Protein AF-A0A8H4PJ35-F1 (afdb_monomer_lite)

Structure (mmCIF, N/CA/C/O backbone):
data_AF-A0A8H4PJ35-F1
#
_entry.id   AF-A0A8H4PJ35-F1
#
loop_
_atom_site.group_PDB
_atom_site.id
_atom_site.type_symbol
_atom_site.label_atom_id
_atom_site.label_alt_id
_atom_site.label_comp_id
_atom_site.label_asym_id
_atom_site.label_entity_id
_atom_site.label_seq_id
_atom_site.pdbx_PDB_ins_code
_atom_site.Cartn_x
_atom_site.Cartn_y
_atom_site.Cartn_z
_atom_site.occupancy
_atom_site.B_iso_or_equiv
_atom_site.auth_seq_id
_atom_site.auth_comp_id
_atom_site.auth_asym_id
_atom_site.auth_atom_id
_atom_site.pdbx_PDB_model_num
ATOM 1 N N . MET A 1 1 ? 15.571 17.347 -1.460 1.00 33.62 1 MET A N 1
ATOM 2 C CA . MET A 1 1 ? 15.635 16.599 -0.188 1.00 33.62 1 MET A CA 1
ATOM 3 C C . MET A 1 1 ? 14.879 15.323 -0.481 1.00 33.62 1 MET A C 1
ATOM 5 O O . MET A 1 1 ? 13.798 15.443 -1.038 1.00 33.62 1 MET A O 1
ATOM 9 N N . SER A 1 2 ? 15.523 14.163 -0.363 1.00 46.06 2 SER A N 1
ATOM 10 C CA . SER A 1 2 ? 14.903 12.896 -0.755 1.00 46.06 2 SER A CA 1
ATOM 11 C C . SER A 1 2 ? 13.898 12.503 0.317 1.00 46.06 2 SER A C 1
ATOM 13 O O . SER A 1 2 ? 14.233 12.517 1.498 1.00 46.06 2 SER A O 1
ATOM 15 N N . SER A 1 3 ? 12.664 12.264 -0.107 1.00 61.34 3 SER A N 1
ATOM 16 C CA . SER A 1 3 ? 11.560 11.885 0.762 1.00 61.34 3 SER A CA 1
ATOM 17 C C . SER A 1 3 ? 11.656 10.410 1.134 1.00 61.34 3 SER A C 1
ATOM 19 O O . SER A 1 3 ? 11.951 9.608 0.251 1.00 61.34 3 SER A O 1
ATOM 21 N N . ASN A 1 4 ? 11.436 10.043 2.396 1.00 79.88 4 ASN A N 1
ATOM 22 C CA . ASN A 1 4 ? 11.609 8.654 2.851 1.00 79.88 4 ASN A CA 1
ATOM 23 C C . ASN A 1 4 ? 10.381 7.805 2.558 1.00 79.88 4 ASN A C 1
ATOM 25 O O . ASN A 1 4 ? 9.302 8.114 3.051 1.00 79.88 4 ASN A O 1
ATOM 29 N N . ASP A 1 5 ? 10.565 6.704 1.842 1.00 90.44 5 ASP A N 1
ATOM 30 C CA . ASP A 1 5 ? 9.453 5.925 1.308 1.00 90.44 5 ASP A CA 1
ATOM 31 C C . ASP A 1 5 ? 8.738 5.138 2.414 1.00 90.44 5 ASP A C 1
ATOM 33 O O . ASP A 1 5 ? 9.367 4.565 3.306 1.00 90.44 5 ASP A O 1
ATOM 37 N N . ALA A 1 6 ? 7.411 5.075 2.339 1.00 93.81 6 ALA A N 1
ATOM 38 C CA . ALA A 1 6 ? 6.598 4.166 3.141 1.00 93.81 6 ALA A CA 1
ATOM 39 C C . ALA A 1 6 ? 6.115 3.007 2.265 1.00 93.81 6 ALA A C 1
ATOM 41 O O . ALA A 1 6 ? 5.852 3.188 1.078 1.00 93.81 6 ALA A O 1
ATOM 42 N N . TYR A 1 7 ? 5.989 1.813 2.840 1.00 96.25 7 TYR A N 1
ATOM 43 C CA . TYR A 1 7 ? 5.714 0.590 2.088 1.00 96.25 7 TYR A CA 1
ATOM 44 C C . TYR A 1 7 ? 4.337 0.018 2.414 1.00 96.25 7 TYR A C 1
ATOM 46 O O . TYR A 1 7 ? 3.903 0.012 3.566 1.00 96.25 7 TYR A O 1
ATOM 54 N N . CYS A 1 8 ? 3.653 -0.511 1.403 1.00 97.31 8 CYS A N 1
ATOM 55 C CA . CYS A 1 8 ? 2.359 -1.165 1.557 1.00 97.31 8 CYS A CA 1
ATOM 56 C C . CYS A 1 8 ? 2.476 -2.399 2.458 1.00 97.31 8 CYS A C 1
ATOM 58 O O . CYS A 1 8 ? 3.315 -3.271 2.233 1.00 97.31 8 CYS A O 1
ATOM 60 N N . ALA A 1 9 ? 1.574 -2.519 3.428 1.00 97.00 9 ALA A N 1
ATOM 61 C CA . ALA A 1 9 ? 1.606 -3.586 4.428 1.00 97.00 9 ALA A CA 1
ATOM 62 C C . ALA A 1 9 ? 1.291 -4.994 3.882 1.00 97.00 9 ALA A C 1
ATOM 64 O O . ALA A 1 9 ? 1.475 -5.980 4.591 1.00 97.00 9 ALA A O 1
ATOM 65 N N . ILE A 1 10 ? 0.780 -5.104 2.649 1.00 95.81 10 ILE A N 1
ATOM 66 C CA . ILE A 1 10 ? 0.481 -6.395 2.005 1.00 95.81 10 ILE A CA 1
ATOM 67 C C . ILE A 1 10 ? 1.603 -6.822 1.056 1.00 95.81 10 ILE A C 1
ATOM 69 O O . ILE A 1 10 ? 2.038 -7.968 1.119 1.00 95.81 10 ILE A O 1
ATOM 73 N N . CYS A 1 11 ? 2.047 -5.943 0.152 1.00 96.25 11 CYS A N 1
ATOM 74 C CA . CYS A 1 11 ? 3.003 -6.319 -0.899 1.00 96.25 11 CYS A CA 1
ATOM 75 C C . CYS A 1 11 ? 4.438 -5.840 -0.654 1.00 96.25 11 CYS A C 1
ATOM 77 O O . CYS A 1 11 ? 5.338 -6.276 -1.363 1.00 96.25 11 CYS A O 1
ATOM 79 N N . GLY A 1 12 ? 4.662 -4.925 0.291 1.00 96.38 12 GLY A N 1
ATOM 80 C CA . GLY A 1 12 ? 5.981 -4.360 0.567 1.00 96.38 12 GLY A CA 1
ATOM 81 C C . GLY A 1 12 ? 6.518 -3.399 -0.500 1.00 96.38 12 GLY A C 1
ATOM 82 O O . GLY A 1 12 ? 7.604 -2.854 -0.308 1.00 96.38 12 GLY A O 1
ATOM 83 N N . ALA A 1 13 ? 5.792 -3.164 -1.596 1.00 96.50 13 ALA A N 1
ATOM 84 C CA . ALA A 1 13 ? 6.128 -2.132 -2.577 1.00 96.50 13 ALA A CA 1
ATOM 85 C C . ALA A 1 13 ? 5.857 -0.722 -2.008 1.00 96.50 13 ALA A C 1
ATOM 87 O O . ALA A 1 13 ? 5.084 -0.604 -1.047 1.00 96.50 13 ALA A O 1
ATOM 88 N N . PRO A 1 14 ? 6.463 0.340 -2.570 1.00 96.00 14 PRO A N 1
ATOM 89 C CA . PRO A 1 14 ? 6.221 1.716 -2.136 1.00 96.00 14 PRO A CA 1
ATOM 90 C C . PRO A 1 14 ? 4.734 2.051 -2.181 1.00 96.00 14 PRO A C 1
ATOM 92 O O . PRO A 1 14 ? 4.077 1.760 -3.171 1.00 96.00 14 PRO A O 1
ATOM 95 N N . ALA A 1 15 ? 4.217 2.637 -1.106 1.00 96.50 15 ALA A N 1
ATOM 96 C CA . ALA A 1 15 ? 2.841 3.104 -0.977 1.00 96.50 15 ALA A CA 1
ATOM 97 C C . ALA A 1 15 ? 2.729 4.578 -1.386 1.00 96.50 15 ALA A C 1
ATOM 99 O O . ALA A 1 15 ? 2.235 5.409 -0.622 1.00 96.50 15 ALA A O 1
ATOM 100 N N . HIS A 1 16 ? 3.288 4.897 -2.545 1.00 94.81 16 HIS A N 1
ATOM 101 C CA . HIS A 1 16 ? 3.207 6.179 -3.232 1.00 94.81 16 HIS A CA 1
ATOM 102 C C . HIS A 1 16 ? 3.816 6.028 -4.625 1.00 94.81 16 HIS A C 1
ATOM 104 O O . HIS A 1 16 ? 4.560 5.077 -4.888 1.00 94.81 16 HIS A O 1
ATOM 110 N N . ASP A 1 17 ? 3.546 6.992 -5.500 1.00 91.75 17 ASP A N 1
ATOM 111 C CA . ASP A 1 17 ? 4.215 7.049 -6.795 1.00 91.75 17 ASP A CA 1
ATOM 112 C C . ASP A 1 17 ? 5.744 7.160 -6.658 1.00 91.75 17 ASP A C 1
ATOM 114 O O . ASP A 1 17 ? 6.271 7.876 -5.797 1.00 91.75 17 ASP A O 1
ATOM 118 N N . ILE A 1 18 ? 6.464 6.460 -7.531 1.00 90.44 18 ILE A N 1
ATOM 119 C CA . ILE A 1 18 ? 7.924 6.485 -7.585 1.00 90.44 18 ILE A CA 1
ATOM 120 C C . ILE A 1 18 ? 8.392 6.781 -9.002 1.00 90.44 18 ILE A C 1
ATOM 122 O O . ILE A 1 18 ? 7.788 6.375 -9.986 1.00 90.44 18 ILE A O 1
ATOM 126 N N . ASP A 1 19 ? 9.557 7.408 -9.101 1.00 88.94 19 ASP A N 1
ATOM 127 C CA . ASP A 1 19 ? 10.252 7.544 -10.374 1.00 88.94 19 ASP A CA 1
ATOM 128 C C . ASP A 1 19 ? 10.705 6.166 -10.895 1.00 88.94 19 ASP A C 1
ATOM 130 O O . ASP A 1 19 ? 11.594 5.519 -10.317 1.00 88.94 19 ASP A O 1
ATOM 134 N N . ILE A 1 20 ? 10.088 5.739 -11.999 1.00 88.31 20 ILE A N 1
ATOM 135 C CA . ILE A 1 20 ? 10.374 4.481 -12.689 1.00 88.31 20 ILE A CA 1
ATOM 136 C C . ILE A 1 20 ? 11.336 4.635 -13.876 1.00 88.31 20 ILE A C 1
ATOM 138 O O . ILE A 1 20 ? 11.647 3.627 -14.506 1.00 88.31 20 ILE A O 1
ATOM 142 N N . ASP A 1 21 ? 11.876 5.826 -14.164 1.00 86.62 21 ASP A N 1
ATOM 143 C CA . ASP A 1 21 ? 12.715 6.077 -15.353 1.00 86.62 21 ASP A CA 1
ATOM 144 C C . ASP A 1 21 ? 13.995 5.225 -15.381 1.00 86.62 21 ASP A C 1
ATOM 146 O O . ASP A 1 21 ? 14.608 5.006 -16.428 1.00 86.62 21 ASP A O 1
ATOM 150 N N . SER A 1 22 ? 14.430 4.740 -14.217 1.00 85.81 22 SER A N 1
ATOM 151 C CA . SER A 1 22 ? 15.581 3.839 -14.105 1.00 85.81 22 SER A CA 1
ATOM 152 C C . SER A 1 22 ? 15.275 2.376 -14.443 1.00 85.81 22 SER A C 1
ATOM 154 O O . SER A 1 22 ? 16.210 1.583 -14.560 1.00 85.81 22 SER A O 1
ATOM 156 N N . TYR A 1 23 ? 13.999 1.997 -14.525 1.00 91.00 23 TYR A N 1
ATOM 157 C CA . TYR A 1 23 ? 13.575 0.654 -14.905 1.00 91.00 23 TYR A CA 1
ATOM 158 C C . TYR A 1 23 ? 13.490 0.501 -16.427 1.00 91.00 23 TYR A C 1
ATOM 160 O O . TYR A 1 23 ? 13.486 1.470 -17.184 1.00 91.00 23 TYR A O 1
ATOM 168 N N . ASP A 1 24 ? 13.423 -0.747 -16.891 1.00 87.88 24 ASP A N 1
ATOM 169 C CA . ASP A 1 24 ? 13.150 -1.029 -18.297 1.00 87.88 24 ASP A CA 1
ATOM 170 C C . ASP A 1 24 ? 11.705 -0.635 -18.644 1.00 87.88 24 ASP A C 1
ATOM 172 O O . ASP A 1 24 ? 10.743 -1.315 -18.273 1.00 87.88 24 ASP A O 1
ATOM 176 N N . THR A 1 25 ? 11.564 0.455 -19.399 1.00 86.56 25 THR A N 1
ATOM 177 C CA . THR A 1 25 ? 10.271 1.028 -19.799 1.00 86.56 25 THR A CA 1
ATOM 178 C C . THR A 1 25 ? 9.454 0.125 -20.725 1.00 86.56 25 THR A C 1
ATOM 180 O O . THR A 1 25 ? 8.263 0.354 -20.929 1.00 86.56 25 THR A O 1
ATOM 183 N N . SER A 1 26 ? 10.057 -0.935 -21.278 1.00 84.12 26 SER A N 1
ATOM 184 C CA . SER A 1 26 ? 9.316 -1.970 -22.007 1.00 84.12 26 SER A CA 1
ATOM 185 C C . SER A 1 26 ? 8.573 -2.946 -21.085 1.00 84.12 26 SER A C 1
ATOM 187 O O . SER A 1 26 ? 7.695 -3.676 -21.551 1.00 84.12 26 SER A O 1
ATOM 189 N N . ARG A 1 27 ? 8.917 -2.970 -19.790 1.00 83.62 27 ARG A N 1
ATOM 190 C CA . ARG A 1 27 ? 8.366 -3.881 -18.773 1.00 83.62 27 ARG A CA 1
ATOM 191 C C . ARG A 1 27 ? 7.447 -3.168 -17.788 1.00 83.62 27 ARG A C 1
ATOM 193 O O . ARG A 1 27 ? 6.466 -3.765 -17.355 1.00 83.62 27 ARG A O 1
ATOM 200 N N . VAL A 1 28 ? 7.759 -1.920 -17.447 1.00 89.06 28 VAL A N 1
ATOM 201 C CA . VAL A 1 28 ? 6.945 -1.068 -16.574 1.00 89.06 28 VAL A CA 1
ATOM 202 C C . VAL A 1 28 ? 6.787 0.311 -17.205 1.00 89.06 28 VAL A C 1
ATOM 204 O O . VAL A 1 28 ? 7.753 0.927 -17.639 1.00 89.06 28 VAL A O 1
ATOM 207 N N . SER A 1 29 ? 5.551 0.783 -17.275 1.00 89.06 29 SER A N 1
ATOM 208 C CA . SER A 1 29 ? 5.179 2.138 -17.685 1.00 89.06 29 SER A CA 1
ATOM 209 C C . SER A 1 29 ? 4.516 2.890 -16.533 1.00 89.06 29 SER A C 1
ATOM 211 O O . SER A 1 29 ? 4.018 2.255 -15.598 1.00 89.06 29 SER A O 1
ATOM 213 N N . ASP A 1 30 ? 4.426 4.218 -16.642 1.00 89.38 30 ASP A N 1
ATOM 214 C CA . ASP A 1 30 ? 3.748 5.063 -15.648 1.00 89.38 30 ASP A CA 1
ATOM 215 C C . ASP A 1 30 ? 2.312 4.587 -15.408 1.00 89.38 30 ASP A C 1
ATOM 217 O O . ASP A 1 30 ? 1.867 4.451 -14.276 1.00 89.38 30 ASP A O 1
ATOM 221 N N . GLU A 1 31 ? 1.596 4.227 -16.476 1.00 87.88 31 GLU A N 1
ATOM 222 C CA . GLU A 1 31 ? 0.234 3.692 -16.381 1.00 87.88 31 GLU A CA 1
ATOM 223 C C . GLU A 1 31 ? 0.183 2.371 -15.601 1.00 87.88 31 GLU A C 1
ATOM 225 O O . GLU A 1 31 ? -0.713 2.158 -14.782 1.00 87.88 31 GLU A O 1
ATOM 230 N N . SER A 1 32 ? 1.160 1.486 -15.824 1.00 88.00 32 SER A N 1
ATOM 231 C CA . SER A 1 32 ? 1.239 0.214 -15.105 1.00 88.00 32 SER A CA 1
ATOM 232 C C . SER A 1 32 ? 1.676 0.376 -13.648 1.00 88.00 32 SER A C 1
ATOM 234 O O . SER A 1 32 ? 1.356 -0.497 -12.849 1.00 88.00 32 SER A O 1
ATOM 236 N N . ALA A 1 33 ? 2.372 1.463 -13.297 1.00 92.44 33 ALA A N 1
ATOM 237 C CA . ALA A 1 33 ? 2.857 1.761 -11.948 1.00 92.44 33 ALA A CA 1
ATOM 238 C C . ALA A 1 33 ? 1.928 2.705 -11.160 1.00 92.44 33 ALA A C 1
ATOM 240 O O . ALA A 1 33 ? 1.983 2.723 -9.936 1.00 92.44 33 ALA A O 1
ATOM 241 N N . ALA A 1 34 ? 0.993 3.397 -11.822 1.00 92.19 34 ALA A N 1
ATOM 242 C CA . ALA A 1 34 ? 0.070 4.367 -11.216 1.00 92.19 34 ALA A CA 1
ATOM 243 C C . ALA A 1 34 ? -0.798 3.808 -10.072 1.00 92.19 34 ALA A C 1
ATOM 245 O O . ALA A 1 34 ? -1.413 4.556 -9.316 1.00 92.19 34 ALA A O 1
ATOM 246 N N . TRP A 1 35 ? -0.892 2.483 -9.949 1.00 95.00 35 TRP A N 1
ATOM 247 C CA . TRP A 1 35 ? -1.560 1.827 -8.827 1.00 95.00 35 TRP A CA 1
ATOM 248 C C . TRP A 1 35 ? -0.836 2.020 -7.486 1.00 95.00 35 TRP A C 1
ATOM 250 O O . TRP A 1 35 ? -1.493 1.933 -6.452 1.00 95.00 35 TRP A O 1
ATOM 260 N N . LEU A 1 36 ? 0.472 2.304 -7.493 1.00 95.62 36 LEU A N 1
ATOM 261 C CA . LEU A 1 36 ? 1.262 2.538 -6.279 1.00 95.62 36 LEU A CA 1
ATOM 262 C C . LEU A 1 36 ? 0.785 3.775 -5.502 1.00 95.62 36 LEU A C 1
ATOM 264 O O . LEU A 1 36 ? 0.895 3.828 -4.283 1.00 95.62 36 LEU A O 1
ATOM 268 N N . ASP A 1 37 ? 0.192 4.750 -6.193 1.00 94.81 37 ASP A N 1
ATOM 269 C CA . ASP A 1 37 ? -0.373 5.951 -5.567 1.00 94.81 37 ASP A CA 1
ATOM 270 C C . ASP A 1 37 ? -1.832 5.757 -5.110 1.00 94.81 37 ASP A C 1
ATOM 272 O O . ASP A 1 37 ? -2.399 6.587 -4.401 1.00 94.81 37 ASP A O 1
ATOM 276 N N . ARG A 1 38 ? -2.469 4.632 -5.470 1.00 95.75 38 ARG A N 1
ATOM 277 C CA . ARG A 1 38 ? -3.832 4.291 -5.026 1.00 95.75 38 ARG A CA 1
ATOM 278 C C . ARG A 1 38 ? -3.803 3.674 -3.637 1.00 95.75 38 ARG A C 1
ATOM 280 O O . ARG A 1 38 ? -3.963 2.462 -3.471 1.00 95.75 38 ARG A O 1
ATOM 287 N N . VAL A 1 39 ? -3.570 4.524 -2.645 1.00 96.88 39 VAL A N 1
ATOM 288 C CA . VAL A 1 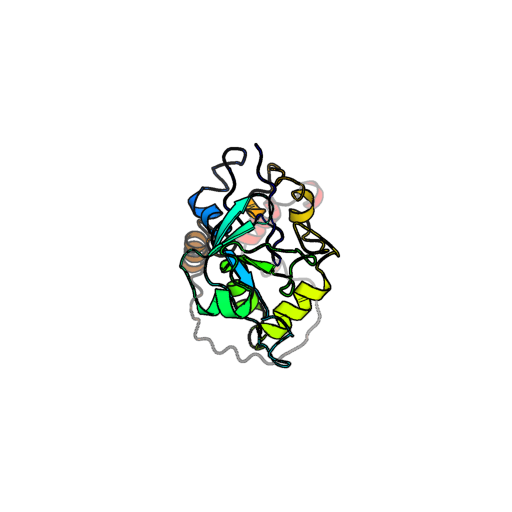39 ? -3.389 4.120 -1.252 1.00 96.88 39 VAL A CA 1
ATOM 289 C C . VAL A 1 39 ? -4.592 4.510 -0.403 1.00 96.88 39 VAL A C 1
ATOM 291 O O . VAL A 1 39 ? -5.111 5.626 -0.470 1.00 96.88 39 VAL A O 1
ATOM 294 N N . ASN A 1 40 ? -4.989 3.579 0.457 1.00 95.81 40 ASN A N 1
ATOM 295 C CA . ASN A 1 40 ? -5.893 3.797 1.572 1.00 95.81 40 ASN A CA 1
ATOM 296 C C . ASN A 1 40 ? -5.176 3.461 2.882 1.00 95.81 40 ASN A C 1
ATOM 298 O O . ASN A 1 40 ? -4.362 2.536 2.951 1.00 95.81 40 ASN A O 1
ATOM 302 N N . ILE A 1 41 ? -5.513 4.187 3.946 1.00 95.56 41 ILE A N 1
ATOM 303 C CA . ILE A 1 41 ? -4.973 3.916 5.276 1.00 95.56 41 ILE A CA 1
ATOM 304 C C . ILE A 1 41 ? -6.008 3.133 6.076 1.00 95.56 41 ILE A C 1
ATOM 306 O O . ILE A 1 41 ? -7.151 3.563 6.237 1.00 95.56 41 ILE A O 1
ATOM 310 N N . LEU A 1 42 ? -5.612 1.961 6.562 1.00 95.19 42 LEU A N 1
ATOM 311 C CA . LEU A 1 42 ? -6.393 1.164 7.492 1.00 95.19 42 LEU A CA 1
ATOM 312 C C . LEU A 1 42 ? -6.139 1.670 8.913 1.00 95.19 42 LEU A C 1
ATOM 314 O O . LEU A 1 42 ? -4.995 1.753 9.366 1.00 95.19 42 LEU A O 1
ATOM 318 N N . ALA A 1 43 ? -7.222 1.996 9.606 1.00 92.25 43 ALA A N 1
ATOM 319 C CA . ALA A 1 43 ? -7.196 2.639 10.906 1.00 92.25 43 ALA A CA 1
ATOM 320 C C . ALA A 1 43 ? -8.198 1.996 11.866 1.00 92.25 43 ALA A C 1
ATOM 322 O O . ALA A 1 43 ? -9.150 1.328 11.455 1.00 92.25 43 ALA A O 1
ATOM 323 N N . LYS A 1 44 ? -8.012 2.255 13.160 1.00 87.69 44 LYS A N 1
ATOM 324 C CA . LYS A 1 44 ? -8.964 1.905 14.214 1.00 87.69 44 LYS A CA 1
ATOM 325 C C . LYS A 1 44 ? -9.085 3.077 15.178 1.00 87.69 44 LYS A C 1
ATOM 327 O O . LYS A 1 44 ? -8.078 3.647 15.594 1.00 87.69 44 LYS A O 1
ATOM 332 N N . ALA A 1 45 ? -10.315 3.478 15.499 1.00 77.00 45 ALA A N 1
ATOM 333 C CA . ALA A 1 45 ? -10.533 4.678 16.305 1.00 77.00 45 ALA A CA 1
ATOM 334 C C . ALA A 1 45 ? -9.968 4.508 17.729 1.00 77.00 45 ALA A C 1
ATOM 336 O O . ALA A 1 45 ? -10.005 3.422 18.312 1.00 77.00 45 ALA A O 1
ATOM 337 N N . SER A 1 46 ? -9.460 5.602 18.305 1.00 66.88 46 SER A N 1
ATOM 338 C CA . SER A 1 46 ? -8.787 5.591 19.610 1.00 66.88 46 SER A CA 1
ATOM 339 C C . SER A 1 46 ? -9.688 5.096 20.758 1.00 66.88 46 SER A C 1
ATOM 341 O O . SER A 1 46 ? -10.826 5.541 20.948 1.00 66.88 46 SER A O 1
ATOM 343 N N . GLN A 1 47 ? -9.126 4.224 21.607 1.00 57.16 47 GLN A N 1
ATOM 344 C CA . GLN A 1 47 ? -9.775 3.541 22.740 1.00 57.16 47 GLN A CA 1
ATOM 345 C C . GLN A 1 47 ? -10.412 4.462 23.802 1.00 57.16 47 GLN A C 1
ATOM 347 O O . GLN A 1 47 ? -11.149 3.981 24.666 1.00 57.16 47 GLN A O 1
ATOM 352 N N . ARG A 1 48 ? -10.173 5.783 23.786 1.00 52.88 48 ARG A N 1
ATOM 353 C CA . ARG A 1 48 ? -10.722 6.694 24.811 1.00 52.88 48 ARG A CA 1
ATOM 354 C C . ARG A 1 48 ? -12.243 6.873 24.755 1.00 52.88 48 ARG A C 1
ATOM 356 O O . ARG A 1 48 ? -12.792 7.423 25.710 1.00 52.88 48 ARG A O 1
ATOM 363 N N . ARG A 1 49 ? -12.943 6.422 23.703 1.00 50.12 49 ARG A N 1
ATOM 364 C CA . ARG A 1 49 ? -14.411 6.569 23.618 1.00 50.12 49 ARG A CA 1
ATOM 365 C C . ARG A 1 49 ? -15.215 5.322 23.244 1.00 50.12 49 ARG A C 1
ATOM 367 O O . ARG A 1 49 ? -16.412 5.330 23.520 1.00 50.12 49 ARG A O 1
ATOM 374 N N . GLN A 1 50 ? -14.628 4.250 22.710 1.00 52.97 50 GLN A N 1
ATOM 375 C CA . GLN A 1 50 ? -15.383 3.053 22.306 1.00 52.97 50 GLN A CA 1
ATOM 376 C C . GLN A 1 50 ? -14.534 1.786 22.495 1.00 52.97 50 GLN A C 1
ATOM 378 O O . GLN A 1 50 ? -13.477 1.658 21.890 1.00 52.97 50 GLN A O 1
ATOM 383 N N . ARG A 1 51 ? -14.981 0.844 23.343 1.00 52.44 51 ARG A N 1
ATOM 384 C CA . ARG A 1 51 ? -14.316 -0.470 23.517 1.00 52.44 51 ARG A CA 1
ATOM 385 C C . ARG A 1 51 ? -14.458 -1.386 22.294 1.00 52.44 51 ARG A C 1
ATOM 387 O O . ARG A 1 51 ? -13.725 -2.361 22.209 1.00 52.44 51 ARG A O 1
ATOM 394 N N . ASP A 1 52 ? -15.343 -1.024 21.367 1.00 63.91 52 ASP A N 1
ATOM 395 C CA . ASP A 1 52 ? -15.737 -1.813 20.198 1.00 63.91 52 ASP A CA 1
ATOM 396 C C . ASP A 1 52 ? -15.542 -1.016 18.892 1.00 63.91 52 ASP A C 1
ATOM 398 O O . ASP A 1 52 ? -16.335 -1.140 17.965 1.00 63.91 52 ASP A O 1
ATOM 402 N N . ALA A 1 53 ? -14.549 -0.118 18.834 1.00 71.12 53 ALA A N 1
ATOM 403 C CA . ALA A 1 53 ? -14.279 0.642 17.615 1.00 71.12 53 ALA A CA 1
ATOM 404 C C . ALA A 1 53 ? -13.882 -0.316 16.483 1.00 71.12 53 ALA A C 1
ATOM 406 O O . ALA A 1 53 ? -12.864 -0.992 16.598 1.00 71.12 53 ALA A O 1
ATOM 407 N N . GLU A 1 54 ? -14.679 -0.373 15.419 1.00 84.75 54 GLU A N 1
ATOM 408 C CA . GLU A 1 54 ? -14.394 -1.185 14.234 1.00 84.75 54 GLU A CA 1
ATOM 409 C C . GLU A 1 54 ? -13.272 -0.547 13.405 1.00 84.75 54 GLU A C 1
ATOM 411 O O . GLU A 1 54 ? -13.144 0.682 13.338 1.00 84.75 54 GLU A O 1
ATOM 416 N N . ALA A 1 55 ? -12.449 -1.383 12.778 1.00 91.38 55 ALA A N 1
ATOM 417 C CA . ALA A 1 55 ? -11.463 -0.932 11.810 1.00 91.38 55 ALA A CA 1
ATOM 418 C C . ALA A 1 55 ? -12.141 -0.370 10.550 1.00 91.38 55 ALA A C 1
ATOM 420 O O . ALA A 1 55 ? -13.142 -0.900 10.063 1.00 91.38 55 ALA A O 1
ATOM 421 N N . PHE A 1 56 ? -11.568 0.693 9.995 1.00 91.94 56 PHE A N 1
ATOM 422 C CA . PHE A 1 56 ? -12.108 1.402 8.839 1.00 91.94 56 PHE A CA 1
ATOM 423 C C . PHE A 1 56 ? -10.987 1.935 7.942 1.00 91.94 56 PHE A C 1
ATOM 425 O O . PHE A 1 56 ? -9.834 2.041 8.359 1.00 91.94 56 PHE A O 1
ATOM 432 N N . PHE A 1 57 ? -11.335 2.279 6.702 1.00 92.88 57 PHE A N 1
ATOM 433 C CA . PHE A 1 57 ? -10.435 2.981 5.791 1.00 92.88 57 PHE A CA 1
ATOM 434 C C . PHE A 1 57 ? -10.650 4.487 5.862 1.00 92.88 57 PHE A C 1
ATOM 436 O O . PHE A 1 57 ? -11.790 4.954 5.899 1.00 92.88 57 PHE A O 1
ATOM 443 N N . THR A 1 58 ? -9.560 5.248 5.819 1.00 91.25 58 THR A N 1
ATOM 444 C CA . THR A 1 58 ? -9.591 6.718 5.837 1.00 91.25 58 THR A CA 1
ATOM 445 C C . THR A 1 58 ? -10.169 7.339 4.565 1.00 91.25 58 THR A C 1
ATOM 447 O O . THR A 1 58 ? -10.529 8.516 4.568 1.00 91.25 58 THR A O 1
ATOM 450 N N . GLY A 1 59 ? -10.270 6.558 3.487 1.00 91.81 59 GLY A N 1
ATOM 451 C CA . GLY A 1 59 ? -10.450 7.064 2.132 1.00 91.81 59 GLY A CA 1
ATOM 452 C C . GLY A 1 59 ? -9.100 7.359 1.464 1.00 91.81 59 GLY A C 1
ATOM 453 O O . GLY A 1 59 ? -8.061 7.271 2.130 1.00 91.81 59 GLY A O 1
ATOM 454 N N . PRO A 1 60 ? -9.114 7.697 0.159 1.00 93.81 60 PRO A N 1
ATOM 455 C CA . PRO A 1 60 ? -7.902 7.943 -0.613 1.00 93.81 60 PRO A CA 1
ATOM 456 C C . PRO A 1 60 ? -7.028 9.020 0.021 1.00 93.81 60 PRO A C 1
ATOM 458 O O . PRO A 1 60 ? -7.538 10.040 0.507 1.00 93.81 60 PRO A O 1
ATOM 461 N N . VAL A 1 61 ? -5.718 8.805 -0.027 1.00 94.50 61 VAL A N 1
ATOM 462 C CA . VAL A 1 61 ? -4.721 9.721 0.525 1.00 94.50 61 VAL A CA 1
ATOM 463 C C . VAL A 1 61 ? -3.674 10.111 -0.513 1.00 94.50 61 VAL A C 1
ATOM 465 O O . VAL A 1 61 ? -3.372 9.324 -1.401 1.00 94.50 61 VAL A O 1
ATOM 468 N N . ASN A 1 62 ? -3.092 11.302 -0.367 1.00 93.31 62 ASN A N 1
ATOM 469 C CA . ASN A 1 62 ? -1.877 11.681 -1.079 1.00 93.31 62 ASN A CA 1
ATOM 470 C C . ASN A 1 62 ? -0.679 11.499 -0.155 1.00 93.31 62 ASN A C 1
ATOM 472 O O . ASN A 1 62 ? -0.701 11.929 1.002 1.00 93.31 62 ASN A O 1
ATOM 476 N N . TYR A 1 63 ? 0.387 10.920 -0.685 1.00 93.56 63 TYR A N 1
ATOM 477 C CA . TYR A 1 63 ? 1.659 10.862 0.013 1.00 93.56 63 TYR A CA 1
ATOM 478 C C . TYR A 1 63 ? 2.312 12.249 0.114 1.00 93.56 63 TYR A C 1
ATOM 480 O O . TYR A 1 63 ? 2.191 13.087 -0.787 1.00 93.56 63 TYR A O 1
ATOM 488 N N . ARG A 1 64 ? 3.003 12.504 1.230 1.00 91.00 64 ARG A N 1
ATOM 489 C CA . ARG A 1 64 ? 3.751 13.745 1.464 1.00 91.00 64 ARG A CA 1
ATOM 490 C C . ARG A 1 64 ? 5.248 13.491 1.534 1.00 91.00 64 ARG A C 1
ATOM 492 O O . ARG A 1 64 ? 5.965 13.801 0.588 1.00 91.00 64 ARG A O 1
ATOM 499 N N . ASP A 1 65 ? 5.709 12.991 2.665 1.00 86.12 65 ASP A N 1
ATOM 500 C CA . ASP A 1 65 ? 7.103 12.658 2.935 1.00 86.12 65 ASP A CA 1
ATOM 501 C C . ASP A 1 65 ? 7.148 11.852 4.233 1.00 86.12 65 ASP A C 1
ATOM 503 O O . ASP A 1 65 ? 6.287 12.049 5.084 1.00 86.12 65 ASP A O 1
ATOM 507 N N . TYR A 1 66 ? 8.153 10.999 4.416 1.00 83.62 66 TYR A N 1
ATOM 508 C CA . TYR A 1 66 ? 8.528 10.411 5.699 1.00 83.62 66 TYR A CA 1
ATOM 509 C C . TYR A 1 66 ? 7.314 9.846 6.430 1.00 83.62 66 TYR A C 1
ATOM 511 O O . TYR A 1 66 ? 6.957 10.365 7.473 1.00 83.62 66 TYR A O 1
ATOM 519 N N . ASN A 1 67 ? 6.649 8.849 5.839 1.00 89.44 67 ASN A N 1
ATOM 520 C CA . ASN A 1 67 ? 5.436 8.197 6.355 1.00 89.44 67 ASN A CA 1
ATOM 521 C C . ASN A 1 67 ? 4.201 9.089 6.618 1.00 89.44 67 ASN A C 1
ATOM 523 O O . ASN A 1 67 ? 3.223 8.614 7.203 1.00 89.44 67 ASN A O 1
ATOM 527 N N . TRP A 1 68 ? 4.197 10.333 6.132 1.00 92.38 68 TRP A N 1
ATOM 528 C CA . TRP A 1 68 ? 3.040 11.224 6.184 1.00 92.38 68 TRP A CA 1
ATOM 529 C C . TRP A 1 68 ? 2.175 11.148 4.932 1.00 92.38 68 TRP A C 1
ATOM 531 O O . TRP A 1 68 ? 2.657 11.150 3.796 1.00 92.38 68 TRP A O 1
ATOM 541 N N . TYR A 1 69 ? 0.872 11.167 5.174 1.00 93.75 69 TYR A N 1
ATOM 542 C CA . TYR A 1 69 ? -0.178 11.172 4.173 1.00 93.75 69 TYR A CA 1
ATOM 543 C C . TYR A 1 69 ? -1.202 12.250 4.499 1.00 93.75 69 TYR A C 1
ATOM 545 O O . TYR A 1 69 ? -1.418 12.589 5.659 1.00 93.75 69 TYR A O 1
ATOM 553 N N . GLU A 1 70 ? -1.890 12.755 3.487 1.00 92.38 70 GLU A N 1
ATOM 554 C CA . GLU A 1 70 ? -3.053 13.619 3.672 1.00 92.38 70 GLU A CA 1
ATOM 555 C C . GLU A 1 70 ? -4.298 12.985 3.044 1.00 92.38 70 GLU A C 1
ATOM 557 O O . GLU A 1 70 ? -4.217 12.438 1.943 1.00 92.38 70 GLU A O 1
ATOM 562 N N . PRO A 1 71 ? -5.473 13.062 3.680 1.00 91.44 71 PRO A N 1
ATOM 563 C CA . PRO A 1 71 ? -6.723 12.701 3.025 1.00 91.44 71 PRO A CA 1
ATOM 564 C C . PRO A 1 71 ? -6.986 13.593 1.804 1.00 91.44 71 PRO A C 1
ATOM 566 O O . PRO A 1 71 ? -6.906 14.817 1.892 1.00 91.44 71 PRO A O 1
ATOM 569 N N . VAL A 1 72 ? -7.383 12.998 0.674 1.00 88.94 72 VAL A N 1
ATOM 570 C CA . VAL A 1 72 ? -7.732 13.747 -0.554 1.00 88.94 72 VAL A CA 1
ATOM 571 C C . VAL A 1 72 ? -8.932 14.678 -0.333 1.00 88.94 72 VAL A C 1
ATOM 573 O O . VAL A 1 72 ? -9.041 15.735 -0.956 1.00 88.94 72 VAL A O 1
ATOM 576 N N . ALA A 1 73 ? -9.847 14.294 0.558 1.00 82.62 73 ALA A N 1
ATOM 577 C CA . ALA A 1 73 ? -11.004 15.092 0.932 1.00 82.62 73 ALA A CA 1
ATOM 578 C C . ALA A 1 73 ? -11.071 15.258 2.451 1.00 82.62 73 ALA A C 1
ATOM 580 O O . ALA A 1 73 ? -10.913 14.292 3.198 1.00 82.62 73 ALA A O 1
ATOM 581 N N . ALA A 1 74 ? -11.378 16.479 2.894 1.00 73.31 74 ALA A N 1
ATOM 582 C CA . ALA A 1 74 ? -11.654 16.752 4.297 1.00 73.31 74 ALA A CA 1
ATOM 583 C C . ALA A 1 74 ? -12.817 15.876 4.781 1.00 73.31 74 ALA A C 1
ATOM 585 O O . ALA A 1 74 ? -13.902 15.870 4.191 1.00 73.31 74 ALA A O 1
ATOM 586 N N . ASN A 1 75 ? -12.584 15.149 5.869 1.00 73.69 75 ASN A N 1
ATOM 587 C CA . ASN A 1 75 ? -13.545 14.228 6.444 1.00 73.69 75 ASN A CA 1
ATOM 588 C C . ASN A 1 75 ? -13.659 14.502 7.946 1.00 73.69 75 ASN A C 1
ATOM 590 O O . ASN A 1 75 ? -12.843 14.036 8.733 1.00 73.69 75 ASN A O 1
ATOM 594 N N . MET A 1 76 ? -14.701 15.236 8.348 1.00 73.19 76 MET A N 1
ATOM 595 C CA . MET A 1 76 ? -14.949 15.566 9.761 1.00 73.19 76 MET A CA 1
ATOM 596 C C . MET A 1 76 ? -15.069 14.315 10.643 1.00 73.19 76 MET A C 1
ATOM 598 O O . MET A 1 76 ? -14.706 14.347 11.813 1.00 73.19 76 MET A O 1
ATOM 602 N N . GLN A 1 77 ? -15.552 13.197 10.091 1.00 75.88 77 GLN A N 1
ATOM 603 C CA . GLN A 1 77 ? -15.637 11.938 10.828 1.00 75.88 77 GLN A CA 1
ATOM 604 C C . GLN A 1 77 ? -14.244 11.358 11.105 1.00 75.88 77 GLN A C 1
ATOM 606 O O . GLN A 1 77 ? -14.012 10.814 12.182 1.00 75.8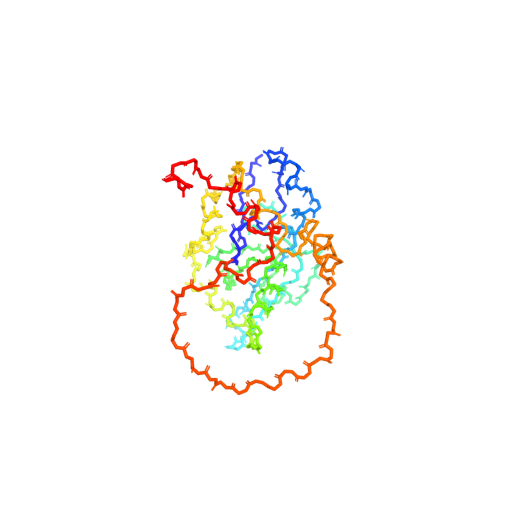8 77 GLN A O 1
ATOM 611 N N . LEU A 1 78 ? -13.307 11.526 10.167 1.00 78.44 78 LEU A N 1
ATOM 612 C CA . LEU A 1 78 ? -11.913 11.136 10.347 1.00 78.44 78 LEU A CA 1
ATOM 613 C C . LEU A 1 78 ? -11.247 11.961 11.451 1.00 78.44 78 LEU A C 1
ATOM 615 O O . LEU A 1 78 ? -10.600 11.394 12.327 1.00 78.44 78 LEU A O 1
ATOM 619 N N . GLU A 1 79 ? -11.481 13.276 11.451 1.00 77.25 79 GLU A N 1
ATOM 620 C CA . GLU A 1 79 ? -10.980 14.184 12.489 1.00 77.25 79 GLU A CA 1
ATOM 621 C C . GLU A 1 79 ? -11.525 13.814 13.880 1.00 77.25 79 GLU A C 1
ATOM 623 O O . GLU A 1 79 ? -10.813 13.856 14.884 1.00 77.25 79 GLU A O 1
ATOM 628 N N . GLU A 1 80 ? -12.790 13.391 13.963 1.00 76.31 80 GLU A N 1
ATOM 629 C CA . GLU A 1 80 ? -13.376 12.895 15.212 1.00 76.31 80 GLU A CA 1
ATOM 630 C C . GLU A 1 80 ? -12.776 11.554 15.672 1.00 76.31 80 GLU A C 1
ATOM 632 O O . GLU A 1 80 ? -12.666 11.317 16.881 1.00 76.31 80 GLU A O 1
ATOM 637 N N . GLN A 1 81 ? -12.410 10.670 14.736 1.00 76.25 81 GLN A N 1
ATOM 638 C CA . GLN A 1 81 ? -11.925 9.313 15.020 1.00 76.25 81 GLN A CA 1
ATOM 639 C C . GLN A 1 81 ? -10.420 9.241 15.317 1.00 76.25 81 GLN A C 1
ATOM 641 O O . GLN A 1 81 ? -10.016 8.444 16.172 1.00 76.25 81 GLN A O 1
ATOM 646 N N . LEU A 1 82 ? -9.607 10.046 14.625 1.00 77.50 82 LEU A N 1
ATOM 647 C CA . LEU A 1 82 ? -8.140 10.038 14.708 1.00 77.50 82 LEU A CA 1
ATOM 648 C C . LEU A 1 82 ? -7.556 11.285 15.385 1.00 77.50 82 LEU A C 1
ATOM 650 O O . LEU A 1 82 ? -6.431 11.230 15.874 1.00 77.50 82 LEU A O 1
ATOM 654 N N . GLY A 1 83 ? -8.334 12.363 15.510 1.00 71.50 83 GLY A N 1
ATOM 655 C CA . GLY A 1 83 ? -7.882 13.645 16.045 1.00 71.50 83 GLY A CA 1
ATOM 656 C C . GLY A 1 83 ? -7.869 14.741 14.979 1.00 71.50 83 GLY A C 1
ATOM 657 O O . GLY A 1 83 ? -7.979 14.479 13.791 1.00 71.50 83 GLY A O 1
ATOM 658 N N . SER A 1 84 ? -7.742 15.992 15.422 1.00 61.28 84 SER A N 1
ATOM 659 C CA . SER A 1 84 ? -7.841 17.194 14.574 1.00 61.28 84 SER A CA 1
ATOM 660 C C . SER A 1 84 ? -6.652 17.406 13.621 1.00 61.28 84 SER A C 1
ATOM 662 O O . SER A 1 84 ? -6.565 18.476 13.014 1.00 61.28 84 SER A O 1
ATOM 664 N N . ASP A 1 85 ? -5.728 16.453 13.520 1.00 64.06 85 ASP A N 1
ATOM 665 C CA . ASP A 1 85 ? -4.575 16.583 12.639 1.00 64.06 85 ASP A CA 1
ATOM 666 C C . ASP A 1 85 ? -4.978 16.195 11.215 1.00 64.06 85 ASP A C 1
ATOM 668 O O . ASP A 1 85 ? -5.511 15.118 10.952 1.00 64.06 85 ASP A O 1
ATOM 672 N N . SER A 1 86 ? -4.755 17.126 10.288 1.00 70.38 86 SER A N 1
ATOM 673 C CA . SER A 1 86 ? -5.063 16.967 8.863 1.00 70.38 86 SER A CA 1
ATOM 674 C C . SER A 1 86 ? -4.128 15.991 8.147 1.00 70.38 86 SER A C 1
ATOM 676 O O . SER A 1 86 ? -4.353 15.673 6.981 1.00 70.38 86 SER A O 1
ATOM 678 N N . GLU A 1 87 ? -3.067 15.554 8.821 1.00 87.50 87 GLU A N 1
ATOM 679 C CA . GLU A 1 87 ? -2.031 14.676 8.293 1.00 87.50 87 GLU A CA 1
ATOM 680 C C . GLU A 1 87 ? -2.030 13.363 9.078 1.00 87.50 87 GLU A C 1
ATOM 682 O O . GLU A 1 87 ? -2.177 13.333 10.298 1.00 87.50 87 GLU A O 1
ATOM 687 N N . LEU A 1 88 ? -1.889 12.262 8.352 1.00 90.19 88 LEU A N 1
ATOM 688 C CA . LEU A 1 88 ? -1.915 10.903 8.858 1.00 90.19 88 LEU A CA 1
ATOM 689 C C . LEU A 1 88 ? -0.506 10.343 8.828 1.00 90.19 88 LEU A C 1
ATOM 691 O O . LEU A 1 88 ? 0.116 10.282 7.765 1.00 90.19 88 LEU A O 1
ATOM 695 N N . ARG A 1 89 ? -0.029 9.879 9.980 1.00 91.75 89 ARG A N 1
ATOM 696 C CA . ARG A 1 89 ? 1.277 9.244 10.080 1.00 91.75 89 ARG A CA 1
ATOM 697 C C . ARG A 1 89 ? 1.157 7.738 10.187 1.00 91.75 89 ARG A C 1
ATOM 699 O O . ARG A 1 89 ? 0.595 7.217 11.150 1.00 91.75 89 ARG A O 1
ATOM 706 N N . VAL A 1 90 ? 1.677 7.030 9.192 1.00 93.69 90 VAL A N 1
ATOM 707 C CA . VAL A 1 90 ? 1.593 5.567 9.152 1.00 93.69 90 VAL A CA 1
ATOM 708 C C . VAL A 1 90 ? 2.758 4.908 9.877 1.00 93.69 90 VAL A C 1
ATOM 710 O O . VAL A 1 90 ? 3.847 5.468 9.944 1.00 93.69 90 VAL A O 1
ATOM 713 N N . TYR A 1 91 ? 2.530 3.705 10.410 1.00 93.31 91 TYR A N 1
ATOM 714 C CA . TYR A 1 91 ? 3.528 2.927 11.152 1.00 93.31 91 TYR A CA 1
ATOM 715 C C . TYR A 1 91 ? 4.195 3.693 12.311 1.00 93.31 91 TYR A C 1
ATOM 717 O O . TYR A 1 91 ? 5.385 3.512 12.577 1.00 93.31 91 TYR A O 1
ATOM 725 N N . ASP A 1 92 ? 3.440 4.563 12.987 1.00 90.19 92 ASP A N 1
ATOM 726 C CA . ASP A 1 92 ? 3.916 5.316 14.147 1.00 90.19 92 ASP A CA 1
ATOM 727 C C . ASP A 1 92 ? 3.093 4.992 15.404 1.00 90.19 92 ASP A C 1
ATOM 729 O O . ASP A 1 92 ? 1.894 5.262 15.477 1.00 90.19 92 ASP A O 1
ATOM 733 N N . TRP A 1 93 ? 3.758 4.410 16.404 1.00 85.06 93 TRP A N 1
ATOM 734 C CA . TRP A 1 93 ? 3.188 4.093 17.720 1.00 85.06 93 TRP A CA 1
ATOM 735 C C . TRP A 1 93 ? 3.280 5.234 18.740 1.00 85.06 93 TRP A C 1
ATOM 737 O O . TRP A 1 93 ? 2.802 5.102 19.868 1.00 85.06 93 TRP A O 1
ATOM 747 N N . THR A 1 94 ? 3.957 6.325 18.393 1.00 83.19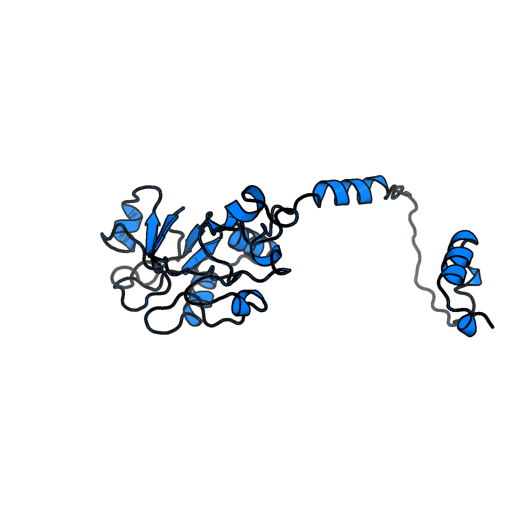 94 THR A N 1
ATOM 748 C CA . THR A 1 94 ? 4.152 7.490 19.263 1.00 83.19 94 THR A CA 1
ATOM 749 C C . THR A 1 94 ? 2.986 8.477 19.203 1.00 83.19 94 THR A C 1
ATOM 751 O O . THR A 1 94 ? 2.871 9.340 20.076 1.00 83.19 94 THR A O 1
ATOM 754 N N . GLU A 1 95 ? 2.098 8.305 18.225 1.00 81.38 95 GLU A N 1
ATOM 755 C CA . GLU A 1 95 ? 0.904 9.117 18.020 1.00 81.38 95 GLU A CA 1
ATOM 756 C C . GLU A 1 95 ? -0.232 8.774 19.013 1.00 81.38 95 GLU A C 1
ATOM 758 O O . GLU A 1 95 ? -0.262 7.695 19.614 1.00 81.38 95 GLU A O 1
ATOM 763 N N . PRO A 1 96 ? -1.192 9.693 19.249 1.00 74.50 96 PRO A N 1
ATOM 764 C CA . PRO A 1 96 ? -2.288 9.483 20.203 1.00 74.50 96 PRO A CA 1
ATOM 765 C C . PRO A 1 96 ? -3.399 8.541 19.699 1.00 74.50 96 PRO A C 1
ATOM 767 O O . PRO A 1 96 ? -4.249 8.110 20.495 1.00 74.50 96 PRO A O 1
ATOM 770 N N . HIS A 1 97 ? -3.433 8.256 18.396 1.00 77.44 97 HIS A N 1
ATOM 771 C CA . HIS A 1 97 ? -4.288 7.239 17.783 1.00 77.44 97 HIS A CA 1
ATOM 772 C C . HIS A 1 97 ? -3.582 5.871 17.764 1.00 77.44 97 HIS A C 1
ATOM 774 O O . HIS A 1 97 ? -2.389 5.775 18.028 1.00 77.44 97 HIS A O 1
ATOM 780 N N . ASP A 1 98 ? -4.322 4.790 17.493 1.00 85.50 98 ASP A N 1
ATOM 781 C CA . ASP A 1 98 ? -3.684 3.483 17.267 1.00 85.50 98 ASP A CA 1
ATOM 782 C C . ASP A 1 98 ? -2.912 3.505 15.933 1.00 85.50 98 ASP A C 1
ATOM 784 O O . ASP A 1 98 ? -3.068 4.434 15.132 1.00 85.50 98 ASP A O 1
ATOM 788 N N . VAL A 1 99 ? -2.070 2.502 15.687 1.00 90.00 99 VAL A N 1
ATOM 789 C CA . VAL A 1 99 ? -1.195 2.490 14.510 1.00 90.00 99 VAL A CA 1
ATOM 790 C C . VAL A 1 99 ? -2.005 2.548 13.212 1.00 90.00 99 VAL A C 1
ATOM 792 O O . VAL A 1 99 ? -3.014 1.854 13.059 1.00 90.00 99 VAL A O 1
ATOM 795 N N . LEU A 1 100 ? -1.560 3.384 12.277 1.00 93.81 100 LEU A N 1
ATOM 796 C CA . LEU A 1 100 ? -2.142 3.525 10.946 1.00 93.81 100 LEU A CA 1
ATOM 797 C C . LEU A 1 100 ? -1.343 2.697 9.938 1.00 93.81 100 LEU A C 1
ATOM 799 O O . LEU A 1 100 ? -0.112 2.706 9.971 1.00 93.81 100 LEU A O 1
ATOM 803 N N . VAL A 1 101 ? -2.031 1.984 9.046 1.00 95.69 101 VAL A N 1
ATOM 804 C CA . VAL A 1 101 ? -1.401 1.001 8.153 1.00 95.69 101 VAL A CA 1
ATOM 805 C C . VAL A 1 101 ? -1.753 1.299 6.687 1.00 95.69 101 VAL A C 1
ATOM 807 O O . VAL A 1 101 ? -2.930 1.229 6.335 1.00 95.69 101 VAL A O 1
ATOM 810 N N . PRO A 1 102 ? -0.781 1.616 5.813 1.00 97.12 102 PRO A N 1
ATOM 811 C CA . PRO A 1 102 ? -1.016 1.941 4.413 1.00 97.12 102 PRO A CA 1
ATOM 812 C C . PRO A 1 102 ? -1.159 0.673 3.571 1.00 97.12 102 PRO A C 1
ATOM 814 O O . PRO A 1 102 ? -0.359 -0.262 3.671 1.00 97.12 102 PRO A O 1
ATOM 817 N N . LEU A 1 103 ? -2.167 0.652 2.705 1.00 97.12 103 LEU A N 1
ATOM 818 C CA . LEU A 1 103 ? -2.451 -0.450 1.796 1.00 97.12 103 LEU A CA 1
ATOM 819 C C . LEU A 1 103 ? -2.801 0.101 0.415 1.00 97.12 103 LEU A C 1
ATOM 821 O O . LEU A 1 103 ? -3.578 1.047 0.309 1.00 97.12 103 LEU A O 1
ATOM 825 N N . HIS A 1 104 ? -2.291 -0.530 -0.640 1.00 97.56 104 HIS A N 1
ATOM 826 C CA . HIS A 1 104 ? -2.820 -0.290 -1.980 1.00 97.56 104 HIS A CA 1
ATOM 827 C C . HIS A 1 104 ? -4.234 -0.860 -2.103 1.00 97.56 104 HIS A C 1
ATOM 829 O O . HIS A 1 104 ? -4.490 -1.989 -1.661 1.00 97.56 104 HIS A O 1
ATOM 835 N N . ASP A 1 105 ? -5.113 -0.134 -2.788 1.00 95.62 105 ASP A N 1
ATOM 836 C CA . ASP A 1 105 ? -6.477 -0.580 -3.093 1.00 95.62 105 ASP A CA 1
ATOM 837 C C . ASP A 1 105 ? -6.467 -1.924 -3.826 1.00 95.62 105 ASP A C 1
ATOM 839 O O . ASP A 1 105 ? -7.157 -2.872 -3.441 1.00 95.62 105 ASP A O 1
ATOM 843 N N . ASP A 1 106 ? -5.586 -2.045 -4.818 1.00 95.12 106 ASP A N 1
ATOM 844 C CA . ASP A 1 106 ? -5.362 -3.260 -5.595 1.00 95.12 106 ASP A CA 1
ATOM 845 C C . ASP A 1 106 ? -4.942 -4.454 -4.725 1.00 95.12 106 ASP A C 1
ATOM 847 O O . ASP A 1 106 ? -5.429 -5.572 -4.918 1.00 95.12 106 ASP A O 1
ATOM 851 N N . CYS A 1 107 ? -4.066 -4.236 -3.738 1.00 95.62 107 CYS A N 1
ATOM 852 C CA . CYS A 1 107 ? -3.637 -5.288 -2.818 1.00 95.62 107 CYS A CA 1
ATOM 853 C C . CYS A 1 107 ? -4.793 -5.768 -1.940 1.00 95.62 107 CYS A C 1
ATOM 855 O O . CYS A 1 107 ? -4.958 -6.974 -1.738 1.00 95.62 107 CYS A O 1
ATOM 857 N N . TYR A 1 108 ? -5.609 -4.843 -1.434 1.00 94.50 108 TYR A N 1
ATOM 858 C CA . TYR A 1 108 ? -6.779 -5.189 -0.636 1.00 94.50 108 TYR A CA 1
ATOM 859 C C . TYR A 1 108 ? -7.846 -5.922 -1.466 1.00 94.50 108 TYR A C 1
ATOM 861 O O . TYR A 1 108 ? -8.426 -6.915 -1.015 1.00 94.50 108 TYR A O 1
ATOM 869 N N . ASP A 1 109 ? -8.077 -5.494 -2.706 1.00 93.31 109 ASP A N 1
ATOM 870 C CA . ASP A 1 109 ? -8.992 -6.163 -3.630 1.00 93.31 109 ASP A CA 1
ATOM 871 C C . ASP A 1 109 ? -8.543 -7.585 -3.974 1.00 93.31 109 ASP A C 1
ATOM 873 O O . ASP A 1 109 ? -9.363 -8.511 -3.972 1.00 93.31 109 ASP A O 1
ATOM 877 N N . LEU A 1 110 ? -7.246 -7.790 -4.212 1.00 93.69 110 LEU A N 1
ATOM 878 C CA . LEU A 1 110 ? -6.673 -9.121 -4.406 1.00 93.69 110 LEU A CA 1
ATOM 879 C C . LEU A 1 110 ? -6.807 -9.984 -3.151 1.00 93.69 110 LEU A C 1
ATOM 881 O O . LEU A 1 110 ? -7.231 -11.136 -3.256 1.00 93.69 110 LEU A O 1
ATOM 885 N N . LEU A 1 111 ? -6.532 -9.430 -1.968 1.00 93.00 111 LEU A N 1
ATOM 886 C CA . LEU A 1 111 ? -6.694 -10.147 -0.705 1.00 93.00 111 LEU A CA 1
ATOM 887 C C . LEU A 1 111 ? -8.136 -10.645 -0.524 1.00 93.00 111 LEU A C 1
ATOM 889 O O . LEU A 1 111 ? -8.339 -11.813 -0.195 1.00 93.00 111 LEU A O 1
ATOM 893 N N . LYS A 1 112 ? -9.143 -9.807 -0.810 1.00 91.50 112 LYS A N 1
ATOM 894 C CA . LYS A 1 112 ? -10.562 -10.211 -0.772 1.00 91.50 112 LYS A CA 1
ATOM 895 C C . LYS A 1 112 ? -10.871 -11.348 -1.748 1.00 91.50 112 LYS A C 1
ATOM 897 O O . LYS A 1 112 ? -11.589 -12.280 -1.386 1.00 91.50 112 LYS A O 1
ATOM 902 N N . LYS A 1 113 ? -10.335 -11.289 -2.973 1.00 91.31 113 LYS A N 1
ATOM 903 C CA . LYS A 1 113 ? -10.527 -12.338 -3.990 1.00 91.31 113 LYS A CA 1
ATOM 904 C C . LYS A 1 113 ? -9.907 -13.666 -3.552 1.00 91.31 113 LYS A C 1
ATOM 906 O O . LYS A 1 113 ? -10.563 -14.696 -3.652 1.00 91.31 113 LYS A O 1
ATOM 911 N N . VAL A 1 114 ? -8.679 -13.640 -3.031 1.00 90.62 114 VAL A N 1
ATOM 912 C CA . VAL A 1 114 ? -7.957 -14.839 -2.567 1.00 90.62 114 VAL A CA 1
ATOM 913 C C . VAL A 1 114 ? -8.593 -15.434 -1.311 1.00 90.62 114 VAL A C 1
ATOM 915 O O . VAL A 1 114 ? -8.634 -16.652 -1.146 1.00 90.62 114 VAL A O 1
ATOM 918 N N . ALA A 1 115 ? -9.117 -14.590 -0.426 1.00 90.12 115 ALA A N 1
ATOM 919 C CA . ALA A 1 115 ? -9.798 -15.035 0.781 1.00 90.12 115 ALA A CA 1
ATOM 920 C C . ALA A 1 115 ? -11.133 -15.742 0.500 1.00 90.12 115 ALA A C 1
ATOM 922 O O . ALA A 1 115 ? -11.590 -16.531 1.333 1.00 90.12 115 ALA A O 1
ATOM 923 N N . ALA A 1 116 ? -11.762 -15.486 -0.652 1.00 87.81 116 ALA A N 1
ATOM 924 C CA . ALA A 1 116 ? -13.065 -16.040 -0.989 1.00 87.81 116 ALA A CA 1
ATOM 925 C C . ALA A 1 116 ? -13.066 -17.587 -0.953 1.00 87.81 116 ALA A C 1
ATOM 927 O O . ALA A 1 116 ? -12.114 -18.230 -1.396 1.00 87.81 116 ALA A O 1
ATOM 928 N N . PRO A 1 117 ? -14.132 -18.220 -0.420 1.00 89.69 117 PRO A N 1
ATOM 929 C CA . PRO A 1 117 ? -15.394 -17.624 0.030 1.00 89.69 117 PRO A CA 1
ATOM 930 C C . PRO A 1 117 ? -15.381 -17.133 1.491 1.00 89.69 117 PRO A C 1
ATOM 932 O O . PRO A 1 117 ? -16.437 -16.805 2.031 1.00 89.69 117 PRO A O 1
ATOM 935 N N . ARG A 1 118 ? -14.229 -17.123 2.175 1.00 89.38 118 ARG A N 1
ATOM 936 C CA . ARG A 1 118 ? -14.155 -16.666 3.569 1.00 89.38 118 ARG A CA 1
ATOM 937 C C . ARG A 1 118 ? -14.364 -15.157 3.622 1.00 89.38 118 ARG A C 1
ATOM 939 O O . ARG A 1 118 ? -13.719 -14.406 2.899 1.00 89.38 118 ARG A O 1
ATOM 946 N N . ASN A 1 119 ? -15.244 -14.722 4.517 1.00 82.75 119 ASN A N 1
ATOM 947 C CA . ASN A 1 119 ? -15.412 -13.308 4.812 1.00 82.75 119 ASN A CA 1
ATOM 948 C C . ASN A 1 119 ? -14.365 -12.893 5.854 1.00 82.75 119 ASN A C 1
ATOM 950 O O . ASN A 1 119 ? -14.462 -13.302 7.012 1.00 82.75 119 ASN A O 1
ATOM 954 N N . ILE A 1 120 ? -13.353 -12.134 5.433 1.00 88.25 120 ILE A N 1
ATOM 955 C CA . ILE A 1 120 ? -12.356 -11.545 6.331 1.00 88.25 120 ILE A CA 1
ATOM 956 C C . ILE A 1 120 ? -12.780 -10.103 6.610 1.00 88.25 120 ILE A C 1
ATOM 958 O O . ILE A 1 120 ? -12.864 -9.290 5.690 1.00 88.25 120 ILE A O 1
ATOM 962 N N . THR A 1 121 ? -13.056 -9.791 7.876 1.00 91.50 121 THR A N 1
ATOM 963 C CA . THR A 1 121 ? -13.422 -8.433 8.296 1.00 91.50 121 THR A CA 1
ATOM 964 C C . THR A 1 121 ? -12.193 -7.529 8.368 1.00 91.50 121 THR A C 1
ATOM 966 O O . THR A 1 121 ? -11.067 -8.002 8.547 1.00 91.50 121 THR A O 1
ATOM 969 N N . LEU A 1 122 ? -12.406 -6.213 8.273 1.00 92.81 122 LEU A N 1
ATOM 970 C CA . LEU A 1 122 ? -11.331 -5.231 8.429 1.00 92.81 122 LEU A CA 1
ATOM 971 C C . LEU A 1 122 ? -10.650 -5.332 9.793 1.00 92.81 122 LEU A C 1
ATOM 973 O O . LEU A 1 122 ? -9.437 -5.187 9.855 1.00 92.81 122 LEU A O 1
ATOM 977 N N . ASP A 1 123 ? -11.387 -5.654 10.858 1.00 92.44 123 ASP A N 1
ATOM 978 C CA . ASP A 1 123 ? -10.801 -5.845 12.189 1.00 92.44 123 ASP A CA 1
ATOM 979 C C . ASP A 1 123 ? -9.769 -6.968 12.215 1.00 92.44 123 ASP A C 1
ATOM 981 O O . ASP A 1 123 ? -8.703 -6.812 12.802 1.00 92.44 123 ASP A O 1
ATOM 985 N N . VAL A 1 124 ? -10.060 -8.095 11.559 1.00 91.88 124 VAL A N 1
ATOM 986 C CA . VAL A 1 124 ? -9.119 -9.220 11.500 1.00 91.88 124 VAL A CA 1
ATOM 987 C C . VAL A 1 124 ? -7.864 -8.818 10.734 1.00 91.88 124 VAL A C 1
ATOM 989 O O . VAL A 1 124 ? -6.762 -9.137 11.172 1.00 91.88 124 VAL A O 1
ATOM 992 N N . ILE A 1 125 ? -8.016 -8.095 9.622 1.00 93.88 125 ILE A N 1
ATOM 993 C CA . ILE A 1 125 ? -6.880 -7.596 8.836 1.00 93.88 125 ILE A CA 1
ATOM 994 C C . ILE A 1 125 ? -6.065 -6.614 9.673 1.00 93.88 125 ILE A C 1
ATOM 996 O O . ILE A 1 125 ? -4.855 -6.773 9.781 1.00 93.88 125 ILE A O 1
ATOM 1000 N N . TYR A 1 126 ? -6.726 -5.651 10.313 1.00 93.94 126 TYR A N 1
ATOM 1001 C CA . TYR A 1 126 ? -6.077 -4.641 11.134 1.00 93.94 126 TYR A CA 1
ATOM 1002 C C . TYR A 1 126 ? -5.278 -5.269 12.273 1.00 93.94 126 TYR A C 1
ATOM 1004 O O . TYR A 1 126 ? -4.085 -5.013 12.372 1.00 93.94 126 TYR A O 1
ATOM 1012 N N . GLU A 1 127 ? -5.888 -6.134 13.089 1.00 92.56 127 GLU A N 1
ATOM 1013 C CA . GLU A 1 127 ? -5.185 -6.771 14.210 1.00 92.56 127 GLU A CA 1
ATOM 1014 C C . GLU A 1 127 ? -4.035 -7.669 13.732 1.00 92.56 127 GLU A C 1
ATOM 1016 O O . GLU A 1 127 ? -2.987 -7.710 14.375 1.00 92.56 127 GLU A O 1
ATOM 1021 N N . THR A 1 128 ? -4.198 -8.342 12.585 1.00 93.12 128 THR A N 1
ATOM 1022 C CA . THR A 1 128 ? -3.133 -9.163 11.990 1.00 93.12 128 THR A CA 1
ATOM 1023 C C . THR A 1 128 ? -1.968 -8.306 11.507 1.00 93.12 128 THR A C 1
ATOM 1025 O O . THR A 1 128 ? -0.824 -8.658 11.734 1.00 93.12 128 THR A O 1
ATOM 1028 N N . LEU A 1 129 ? -2.212 -7.179 10.839 1.00 94.06 129 LEU A N 1
ATOM 1029 C CA . LEU A 1 129 ? -1.133 -6.305 10.366 1.00 94.06 129 LEU A CA 1
ATOM 1030 C C . LEU A 1 129 ? -0.465 -5.575 11.537 1.00 94.06 129 LEU A C 1
ATOM 1032 O O . LEU A 1 129 ? 0.759 -5.509 11.627 1.00 94.06 129 LEU A O 1
ATOM 1036 N N . ARG A 1 130 ? -1.274 -5.094 12.481 1.00 90.88 130 ARG A N 1
ATOM 1037 C CA . ARG A 1 130 ? -0.839 -4.390 13.686 1.00 90.88 130 ARG A CA 1
ATOM 1038 C C . ARG A 1 130 ? 0.137 -5.202 14.528 1.00 90.88 130 ARG A C 1
ATOM 1040 O O . ARG A 1 130 ? 1.105 -4.632 15.021 1.00 90.88 130 ARG A O 1
ATOM 1047 N N . SER A 1 131 ? -0.074 -6.513 14.679 1.00 90.69 131 SER A N 1
ATOM 1048 C CA . SER A 1 131 ? 0.830 -7.364 15.468 1.00 90.69 131 SER A CA 1
ATOM 1049 C C . SER A 1 131 ? 2.238 -7.493 14.881 1.00 90.69 131 SER A C 1
ATOM 1051 O O . SER A 1 131 ? 3.123 -7.997 15.565 1.00 90.69 131 SER A O 1
ATOM 1053 N N . HIS A 1 132 ? 2.440 -7.049 13.638 1.00 92.06 132 HIS A N 1
ATOM 1054 C CA . HIS A 1 132 ? 3.728 -7.038 12.948 1.00 92.06 132 HIS A CA 1
ATOM 1055 C C . HIS A 1 132 ? 4.305 -5.630 12.777 1.00 92.06 132 HIS A C 1
ATOM 1057 O O . HIS A 1 132 ? 5.335 -5.475 12.128 1.00 92.06 132 HIS A O 1
ATOM 1063 N N . CYS A 1 133 ? 3.679 -4.586 13.326 1.00 88.25 133 CYS A N 1
ATOM 1064 C CA . CYS A 1 133 ? 4.260 -3.251 13.250 1.00 88.25 133 CYS A CA 1
ATOM 1065 C C . CYS A 1 133 ? 5.382 -3.112 14.294 1.00 88.25 133 CYS A C 1
ATOM 1067 O O . CYS A 1 133 ? 5.098 -3.284 15.482 1.00 88.25 133 CYS A O 1
ATOM 1069 N N . PRO A 1 134 ? 6.624 -2.772 13.897 1.00 86.44 134 PRO A N 1
ATOM 1070 C CA . PRO A 1 134 ? 7.714 -2.541 14.843 1.00 86.44 134 PRO A CA 1
ATOM 1071 C C . PRO A 1 134 ? 7.370 -1.434 15.841 1.00 86.44 134 PRO A C 1
ATOM 1073 O O . PRO A 1 134 ? 6.667 -0.493 15.478 1.00 86.44 134 PRO A O 1
ATOM 1076 N N . ASP A 1 135 ? 7.900 -1.511 17.064 1.00 82.31 135 ASP A N 1
ATOM 1077 C CA . ASP A 1 135 ? 7.761 -0.440 18.057 1.00 82.31 135 ASP A CA 1
ATOM 1078 C C . ASP A 1 135 ? 8.383 0.877 17.550 1.00 82.31 135 ASP A C 1
ATOM 1080 O O . ASP A 1 135 ? 9.454 0.890 16.938 1.00 82.31 135 ASP A O 1
ATOM 1084 N N . GLY A 1 136 ? 7.753 2.007 17.879 1.00 85.69 136 GLY A N 1
ATOM 1085 C CA . GLY A 1 136 ? 8.234 3.338 17.500 1.00 85.69 136 GLY A CA 1
ATOM 1086 C C . GLY A 1 136 ? 7.773 3.764 16.107 1.00 85.69 136 GLY A C 1
ATOM 1087 O O . GLY A 1 136 ? 6.587 3.665 15.806 1.00 85.69 136 GLY A O 1
ATOM 1088 N N . VAL A 1 137 ? 8.704 4.290 15.302 1.00 86.00 137 VAL A N 1
ATOM 1089 C CA . VAL A 1 137 ? 8.446 4.788 13.942 1.00 86.00 137 VAL A CA 1
ATOM 1090 C C . VAL A 1 137 ? 9.089 3.843 12.935 1.00 86.00 137 VAL A C 1
ATOM 1092 O O . VAL A 1 137 ? 10.302 3.626 12.987 1.00 86.00 137 VAL A O 1
ATOM 1095 N N . ALA A 1 138 ? 8.294 3.318 12.008 1.00 90.56 138 ALA A N 1
ATOM 1096 C CA . ALA A 1 138 ? 8.754 2.432 10.945 1.00 90.56 138 ALA A CA 1
ATOM 1097 C C . ALA A 1 138 ? 8.278 2.897 9.556 1.00 90.56 138 ALA A C 1
ATOM 1099 O O . ALA A 1 138 ? 7.527 3.863 9.418 1.00 90.56 138 ALA A O 1
ATOM 1100 N N . LEU A 1 139 ? 8.755 2.203 8.519 1.00 92.50 139 LEU A N 1
ATOM 1101 C CA . LEU A 1 139 ? 8.364 2.416 7.117 1.00 92.50 139 LEU A CA 1
ATOM 1102 C C . LEU A 1 139 ? 7.617 1.206 6.528 1.00 92.50 139 LEU A C 1
ATOM 1104 O O . LEU A 1 139 ? 6.995 1.321 5.477 1.00 92.50 139 LEU A O 1
ATOM 1108 N N . ALA A 1 140 ? 7.673 0.053 7.201 1.00 94.38 140 ALA A N 1
ATOM 1109 C CA . ALA A 1 140 ? 7.019 -1.198 6.830 1.00 94.38 140 ALA A CA 1
ATOM 1110 C C . ALA A 1 140 ? 6.737 -2.040 8.083 1.00 94.38 140 ALA A C 1
ATOM 1112 O O . ALA A 1 140 ? 7.338 -1.821 9.138 1.00 94.38 140 ALA A O 1
ATOM 1113 N N . LEU A 1 141 ? 5.872 -3.045 7.939 1.00 94.62 141 LEU A N 1
ATOM 1114 C CA . LEU A 1 141 ? 5.748 -4.123 8.925 1.00 94.62 141 LEU A CA 1
ATOM 1115 C C . LEU A 1 141 ? 6.997 -5.017 8.943 1.00 94.62 141 LEU A C 1
ATOM 1117 O O . LEU A 1 141 ? 7.678 -5.155 7.926 1.00 94.62 141 LEU A O 1
ATOM 1121 N N . ASP A 1 142 ? 7.232 -5.677 10.076 1.00 93.56 142 ASP A N 1
ATOM 1122 C CA . ASP A 1 142 ? 8.237 -6.728 10.263 1.00 93.56 142 ASP A CA 1
ATOM 1123 C C . ASP A 1 142 ? 7.788 -8.037 9.587 1.00 93.56 142 ASP A C 1
ATOM 1125 O O . ASP A 1 142 ? 7.397 -9.021 10.224 1.00 93.56 142 ASP A O 1
ATOM 1129 N N . TYR A 1 143 ? 7.779 -8.000 8.255 1.00 90.94 143 TYR A N 1
ATOM 1130 C CA . TYR A 1 143 ? 7.528 -9.130 7.373 1.00 90.94 143 TYR A CA 1
ATOM 1131 C C . TYR A 1 143 ? 8.666 -9.282 6.367 1.00 90.94 143 TYR A C 1
ATOM 1133 O O . TYR A 1 143 ? 9.259 -8.307 5.906 1.00 90.94 143 TYR A O 1
ATOM 1141 N N . ASP A 1 144 ? 8.911 -10.529 5.975 1.00 92.88 144 ASP A N 1
ATOM 1142 C CA . ASP A 1 144 ? 9.685 -10.836 4.780 1.00 92.88 144 ASP A CA 1
ATOM 1143 C C . ASP A 1 144 ? 8.753 -10.775 3.561 1.00 92.88 144 ASP A C 1
ATOM 1145 O O . ASP A 1 144 ? 7.955 -11.685 3.323 1.00 92.88 144 ASP A O 1
ATOM 1149 N N . TYR A 1 145 ? 8.839 -9.680 2.804 1.00 94.88 145 TYR A N 1
ATOM 1150 C CA . TYR A 1 145 ? 8.115 -9.476 1.547 1.00 94.88 145 TYR A CA 1
ATOM 1151 C C . TYR A 1 145 ? 8.852 -10.100 0.345 1.00 94.88 145 TYR A C 1
ATOM 1153 O O . TYR A 1 145 ? 8.544 -9.788 -0.807 1.00 94.88 145 TYR A O 1
ATOM 1161 N N . GLY A 1 146 ? 9.848 -10.960 0.584 1.00 95.19 146 GLY A N 1
ATOM 1162 C CA . GLY A 1 146 ? 10.660 -11.579 -0.456 1.00 95.19 146 GLY A CA 1
ATOM 1163 C C . GLY A 1 146 ? 11.517 -10.548 -1.188 1.00 95.19 146 GLY A C 1
ATOM 1164 O O . GLY A 1 146 ? 12.193 -9.725 -0.569 1.00 95.19 146 GLY A O 1
ATOM 1165 N N . ASP A 1 147 ? 11.478 -10.560 -2.521 1.00 95.50 147 ASP A N 1
ATOM 1166 C CA . ASP A 1 147 ? 12.280 -9.652 -3.351 1.00 95.50 147 ASP A CA 1
ATOM 1167 C C . ASP A 1 147 ? 12.008 -8.171 -3.028 1.00 95.50 147 ASP A C 1
ATOM 1169 O O . ASP A 1 147 ? 12.945 -7.369 -3.018 1.00 95.50 147 ASP A O 1
ATOM 1173 N N . ALA A 1 148 ? 10.774 -7.806 -2.652 1.00 96.06 148 ALA A N 1
ATOM 1174 C CA . ALA A 1 148 ? 10.449 -6.442 -2.230 1.00 96.06 148 ALA A CA 1
ATOM 1175 C C . ALA A 1 148 ? 11.255 -5.999 -1.000 1.00 96.06 148 ALA A C 1
ATOM 1177 O O . ALA A 1 148 ? 11.739 -4.868 -0.966 1.00 96.06 148 ALA A O 1
ATOM 1178 N N . SER A 1 149 ? 11.499 -6.887 -0.031 1.00 95.81 149 SER A N 1
ATOM 1179 C CA . SER A 1 149 ? 12.327 -6.572 1.141 1.00 95.81 149 SER A CA 1
ATOM 1180 C C . SER A 1 149 ? 13.776 -6.246 0.771 1.00 95.81 149 SER A C 1
ATOM 1182 O O . SER A 1 149 ? 14.431 -5.475 1.471 1.00 95.81 149 SER A O 1
ATOM 1184 N N . THR A 1 150 ? 14.287 -6.760 -0.353 1.00 95.19 150 THR A N 1
ATOM 1185 C CA . THR A 1 150 ? 15.630 -6.400 -0.842 1.00 95.19 150 THR A CA 1
ATOM 1186 C C . THR A 1 150 ? 15.685 -4.975 -1.403 1.00 95.19 150 THR A C 1
ATOM 1188 O O . THR A 1 150 ? 16.716 -4.297 -1.285 1.00 95.19 150 THR A O 1
ATOM 1191 N N . CYS A 1 151 ? 14.559 -4.504 -1.946 1.00 94.44 151 CYS A N 1
ATOM 1192 C CA . CYS A 1 151 ? 14.381 -3.156 -2.473 1.00 94.44 151 CYS A CA 1
ATOM 1193 C C . CYS A 1 151 ? 14.088 -2.126 -1.371 1.00 94.44 151 CYS A C 1
ATOM 1195 O O . CYS A 1 151 ? 14.399 -0.949 -1.539 1.00 94.44 151 CYS A O 1
ATOM 1197 N N . GLN A 1 152 ? 13.556 -2.554 -0.225 1.00 94.44 152 GLN A N 1
ATOM 1198 C CA . GLN A 1 152 ? 13.243 -1.673 0.900 1.00 94.44 152 GLN A CA 1
ATOM 1199 C C . GLN A 1 152 ? 14.496 -1.027 1.530 1.00 94.44 152 GLN A C 1
ATOM 1201 O O . GLN A 1 152 ? 15.618 -1.561 1.539 1.00 94.44 152 GLN A O 1
ATOM 1206 N N . GLY A 1 153 ? 14.289 0.174 2.064 1.00 89.75 153 GLY A N 1
ATOM 1207 C CA . GLY A 1 153 ? 15.279 1.013 2.730 1.00 89.75 153 GLY A CA 1
ATOM 1208 C C . GLY A 1 153 ? 14.679 2.363 3.119 1.00 89.75 153 GLY A C 1
ATOM 1209 O O . GLY A 1 153 ? 13.465 2.498 3.220 1.00 89.75 153 GLY A O 1
ATOM 1210 N N . GLU A 1 154 ? 15.529 3.370 3.307 1.00 88.38 154 GLU A N 1
ATOM 1211 C CA . GLU A 1 154 ? 15.072 4.763 3.437 1.00 88.38 154 GLU A CA 1
ATOM 1212 C C . GLU A 1 154 ? 14.396 5.259 2.145 1.00 88.38 154 GLU A C 1
ATOM 1214 O O . GLU A 1 154 ? 13.405 5.978 2.192 1.00 88.38 154 GLU A O 1
ATOM 1219 N N . HIS A 1 155 ? 14.892 4.784 1.001 1.00 90.62 155 HIS A N 1
ATOM 1220 C CA . HIS A 1 155 ? 14.277 4.928 -0.313 1.00 90.62 155 HIS A CA 1
ATOM 1221 C C . HIS A 1 155 ? 14.258 3.568 -1.010 1.00 90.62 155 HIS A C 1
ATOM 1223 O O . HIS A 1 155 ? 15.163 2.744 -0.808 1.00 90.62 155 HIS A O 1
ATOM 1229 N N . TRP A 1 156 ? 13.271 3.364 -1.870 1.00 93.50 156 TRP A N 1
ATOM 1230 C CA . TRP A 1 156 ? 13.109 2.193 -2.706 1.00 93.50 156 TRP A CA 1
ATOM 1231 C C . TRP A 1 156 ? 14.297 2.055 -3.649 1.00 93.50 156 TRP A C 1
ATOM 1233 O O . TRP A 1 156 ? 14.565 2.897 -4.515 1.00 93.50 156 TRP A O 1
ATOM 1243 N N . LYS A 1 157 ? 15.033 0.961 -3.482 1.00 93.75 157 LYS A N 1
ATOM 1244 C CA . LYS A 1 157 ? 16.153 0.611 -4.345 1.00 93.75 157 LYS A CA 1
ATOM 1245 C C . LYS A 1 157 ? 15.607 0.028 -5.631 1.00 93.75 157 LYS A C 1
ATOM 1247 O O . LYS A 1 157 ? 14.845 -0.933 -5.630 1.00 93.75 157 LYS A O 1
ATOM 1252 N N . ARG A 1 158 ? 16.060 0.594 -6.741 1.00 91.94 158 ARG A N 1
ATOM 1253 C CA . ARG A 1 158 ? 15.622 0.201 -8.074 1.00 91.94 158 ARG A CA 1
ATOM 1254 C C . ARG A 1 158 ? 16.605 -0.818 -8.625 1.00 91.94 158 ARG A C 1
ATOM 1256 O O . ARG A 1 158 ? 17.766 -0.494 -8.874 1.00 91.94 158 ARG A O 1
ATOM 1263 N N . ILE A 1 159 ? 16.154 -2.063 -8.737 1.00 91.69 159 ILE A N 1
ATOM 1264 C CA . ILE A 1 159 ? 16.979 -3.200 -9.154 1.00 91.69 159 ILE A CA 1
ATOM 1265 C C . ILE A 1 159 ? 16.459 -3.700 -10.500 1.00 91.69 159 ILE A C 1
ATOM 1267 O O . ILE A 1 159 ? 15.318 -4.144 -10.608 1.00 91.69 159 ILE A O 1
ATOM 1271 N N . GLY A 1 160 ? 17.297 -3.628 -11.536 1.00 91.25 160 GLY A N 1
ATOM 1272 C CA . GLY A 1 160 ? 16.932 -4.113 -12.869 1.00 91.25 160 GLY A CA 1
ATOM 1273 C C . GLY A 1 160 ? 16.551 -5.597 -12.849 1.00 91.25 160 GLY A C 1
ATOM 1274 O O . GLY A 1 160 ? 17.219 -6.405 -12.202 1.00 91.25 160 GLY A O 1
ATOM 1275 N N . GLY A 1 161 ? 15.476 -5.946 -13.553 1.00 90.12 161 GLY A N 1
ATOM 1276 C CA . GLY A 1 161 ? 14.863 -7.276 -13.534 1.00 90.12 161 GLY A CA 1
ATOM 1277 C C . GLY A 1 161 ? 13.776 -7.457 -12.467 1.00 90.12 161 GLY A C 1
ATOM 1278 O O . GLY A 1 161 ? 13.050 -8.451 -12.516 1.00 90.12 161 GLY A O 1
ATOM 1279 N N . MET A 1 162 ? 13.629 -6.507 -11.535 1.00 94.12 162 MET A N 1
ATOM 1280 C CA . MET A 1 162 ? 12.585 -6.506 -10.501 1.00 94.12 162 MET A CA 1
ATOM 1281 C C . MET A 1 162 ? 11.437 -5.528 -10.805 1.00 94.12 162 MET A C 1
ATOM 1283 O O . MET A 1 162 ? 10.690 -5.144 -9.908 1.00 94.12 162 MET A O 1
ATOM 1287 N N . GLU A 1 163 ? 11.243 -5.150 -12.074 1.00 92.94 163 GLU A N 1
ATOM 1288 C CA . GLU A 1 163 ? 10.168 -4.233 -12.501 1.00 92.94 163 GLU A CA 1
ATOM 1289 C C . GLU A 1 163 ? 8.774 -4.756 -12.125 1.00 92.94 163 GLU A C 1
ATOM 1291 O O . GLU A 1 163 ? 7.840 -3.995 -11.888 1.00 92.94 163 GLU A O 1
ATOM 1296 N N . TYR A 1 164 ? 8.639 -6.077 -12.024 1.00 91.12 164 TYR A N 1
ATOM 1297 C CA . TYR A 1 164 ? 7.390 -6.741 -11.673 1.00 91.12 164 TYR A CA 1
ATOM 1298 C C . TYR A 1 164 ? 6.886 -6.394 -10.259 1.00 91.12 164 TYR A C 1
ATOM 1300 O O . TYR A 1 164 ? 5.705 -6.582 -9.987 1.00 91.12 164 TYR A O 1
ATOM 1308 N N . LEU A 1 165 ? 7.751 -5.893 -9.365 1.00 94.38 165 LEU A N 1
ATOM 1309 C CA . LEU A 1 165 ? 7.370 -5.476 -8.008 1.00 94.38 165 LEU A CA 1
ATOM 1310 C C . LEU A 1 165 ? 6.582 -4.162 -7.987 1.00 94.38 165 LEU A C 1
ATOM 1312 O O . LEU A 1 165 ? 5.865 -3.888 -7.028 1.00 94.38 165 LEU A O 1
ATOM 1316 N N . VAL A 1 166 ? 6.752 -3.342 -9.025 1.00 94.06 166 VAL A N 1
ATOM 1317 C CA . VAL A 1 166 ? 6.140 -2.011 -9.155 1.00 94.06 166 VAL A CA 1
ATOM 1318 C C . VAL A 1 166 ? 5.093 -1.968 -10.269 1.00 94.06 166 VAL A C 1
ATOM 1320 O O . VAL A 1 166 ? 4.280 -1.050 -10.316 1.00 94.06 166 VAL A O 1
ATOM 1323 N N . ALA A 1 167 ? 5.054 -2.985 -11.132 1.00 90.88 167 ALA A N 1
ATOM 1324 C CA . ALA A 1 167 ? 3.976 -3.192 -12.089 1.00 90.88 167 ALA A CA 1
ATOM 1325 C C . ALA A 1 167 ? 2.667 -3.600 -11.389 1.00 90.88 167 ALA A C 1
ATOM 1327 O O . ALA A 1 167 ? 2.673 -4.331 -10.397 1.00 90.88 167 ALA A O 1
ATOM 1328 N N . SER A 1 168 ? 1.535 -3.143 -11.928 1.00 88.38 168 SER A N 1
ATOM 1329 C CA . SER A 1 168 ? 0.218 -3.427 -11.364 1.00 88.38 168 SER A CA 1
ATOM 1330 C C . SER A 1 168 ? -0.043 -4.932 -11.276 1.00 88.38 168 SER A C 1
ATOM 1332 O O . SER A 1 168 ? 0.043 -5.638 -12.285 1.00 88.38 168 SER A O 1
ATOM 1334 N N . PRO A 1 169 ? -0.438 -5.439 -10.095 1.00 86.19 169 PRO A N 1
ATOM 1335 C CA . PRO A 1 169 ? -0.742 -6.853 -9.928 1.00 86.19 169 PRO A CA 1
ATOM 1336 C C . PRO A 1 169 ? -2.117 -7.226 -10.508 1.00 86.19 169 PRO A C 1
ATOM 1338 O O . PRO A 1 169 ? -2.457 -8.406 -10.576 1.00 86.19 169 PRO A O 1
ATOM 1341 N N . THR A 1 170 ? -2.932 -6.239 -10.894 1.00 84.62 170 THR A N 1
ATOM 1342 C CA . THR A 1 170 ? -4.285 -6.433 -11.441 1.00 84.62 170 THR A CA 1
ATOM 1343 C C . THR A 1 170 ? -4.377 -6.058 -12.916 1.00 84.62 170 THR A C 1
ATOM 1345 O O . THR A 1 170 ? -5.130 -6.695 -13.649 1.00 84.62 170 THR A O 1
ATOM 1348 N N . ASN A 1 171 ? -3.605 -5.065 -13.359 1.00 78.50 171 ASN A N 1
ATOM 1349 C CA . ASN A 1 171 ? -3.531 -4.634 -14.745 1.00 78.50 171 ASN A CA 1
ATOM 1350 C C . ASN A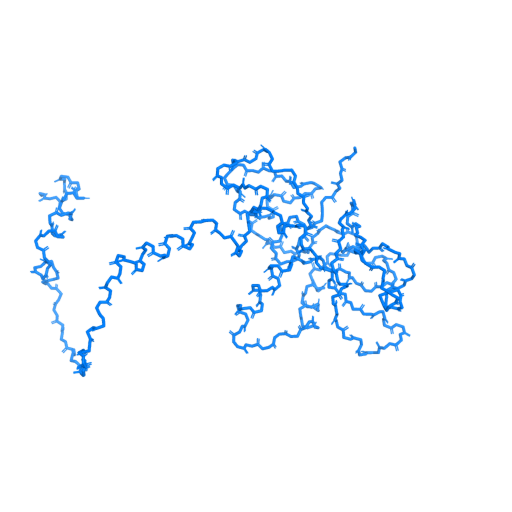 1 171 ? -2.212 -5.108 -15.359 1.00 78.50 171 ASN A C 1
ATOM 1352 O O . ASN A 1 171 ? -1.221 -4.380 -15.354 1.00 78.50 171 ASN A O 1
ATOM 1356 N N . ILE A 1 172 ? -2.199 -6.349 -15.854 1.00 71.81 172 ILE A N 1
ATOM 1357 C CA . ILE A 1 172 ? -1.025 -6.929 -16.508 1.00 71.81 172 ILE A CA 1
ATOM 1358 C C . ILE A 1 172 ? -1.172 -6.731 -18.023 1.00 71.81 172 ILE A C 1
ATOM 1360 O O . ILE A 1 172 ? -2.009 -7.403 -18.644 1.00 71.81 172 ILE A O 1
ATOM 1364 N N . PRO A 1 173 ? -0.365 -5.851 -18.647 1.00 64.94 173 PRO A N 1
ATOM 1365 C CA . PRO A 1 173 ? -0.458 -5.605 -20.076 1.00 64.94 173 PRO A CA 1
ATOM 1366 C C . PRO A 1 173 ? -0.293 -6.905 -20.864 1.00 64.94 173 PRO A C 1
ATOM 1368 O O . PRO A 1 173 ? 0.570 -7.728 -20.553 1.00 64.94 173 PRO A O 1
ATOM 1371 N N . ARG A 1 174 ? -1.096 -7.070 -21.920 1.00 65.75 174 ARG A N 1
ATOM 1372 C CA . ARG A 1 174 ? -1.053 -8.209 -22.856 1.00 65.75 174 ARG A CA 1
ATOM 1373 C C . ARG A 1 174 ? -1.492 -9.559 -22.283 1.00 65.75 174 ARG A C 1
ATOM 1375 O O . ARG A 1 174 ? -1.513 -10.523 -23.040 1.00 65.75 174 ARG A O 1
ATOM 1382 N N . VAL A 1 175 ? -1.872 -9.663 -21.005 1.00 72.88 175 VAL A N 1
ATOM 1383 C CA . VAL A 1 175 ? -2.466 -10.910 -20.487 1.00 72.88 175 VAL A CA 1
ATOM 1384 C C . VAL A 1 175 ? -3.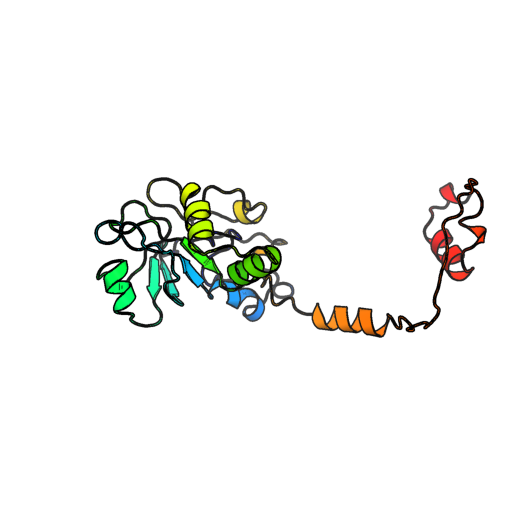840 -11.139 -21.091 1.00 72.88 175 VAL A C 1
ATOM 1386 O O . VAL A 1 175 ? -4.117 -12.262 -21.482 1.00 72.88 175 VAL A O 1
ATOM 1389 N N . GLU A 1 176 ? -4.670 -10.106 -21.240 1.00 68.38 176 GLU A N 1
ATOM 1390 C CA . GLU A 1 176 ? -5.958 -10.246 -21.932 1.00 68.38 176 GLU A CA 1
ATOM 1391 C C . GLU A 1 176 ? -5.759 -10.686 -23.383 1.00 68.38 176 GLU A C 1
ATOM 1393 O O . GLU A 1 176 ? -6.310 -11.704 -23.780 1.00 68.38 176 GLU A O 1
ATOM 1398 N N . GLU A 1 177 ? -4.879 -10.017 -24.134 1.00 71.81 177 GLU A N 1
ATOM 1399 C CA . GLU A 1 177 ? -4.545 -10.411 -25.509 1.00 71.81 177 GLU A CA 1
ATOM 1400 C C . GLU A 1 177 ? -3.993 -11.842 -25.583 1.00 71.81 177 GLU A C 1
ATOM 1402 O O . GLU A 1 177 ? -4.354 -12.608 -26.470 1.00 71.81 177 GLU A O 1
ATOM 1407 N N . PHE A 1 178 ? -3.124 -12.235 -24.649 1.00 74.94 178 PHE A N 1
ATOM 1408 C CA . PHE A 1 178 ? -2.556 -13.580 -24.610 1.00 74.94 178 PHE A CA 1
ATOM 1409 C C . PHE A 1 178 ? -3.590 -14.636 -24.211 1.00 74.94 178 PHE A C 1
ATOM 1411 O O . PHE A 1 178 ? -3.599 -15.724 -24.778 1.00 74.94 178 PHE A O 1
ATOM 1418 N N . MET A 1 179 ? -4.486 -14.319 -23.278 1.00 75.62 179 MET A N 1
ATOM 1419 C CA . MET A 1 179 ? -5.612 -15.172 -22.904 1.00 75.62 179 MET A CA 1
ATOM 1420 C C . MET A 1 179 ? -6.579 -15.319 -24.072 1.00 75.62 179 MET A C 1
ATOM 1422 O O . MET A 1 179 ? -6.996 -16.432 -24.363 1.00 75.62 179 MET A O 1
ATOM 1426 N N . GLU A 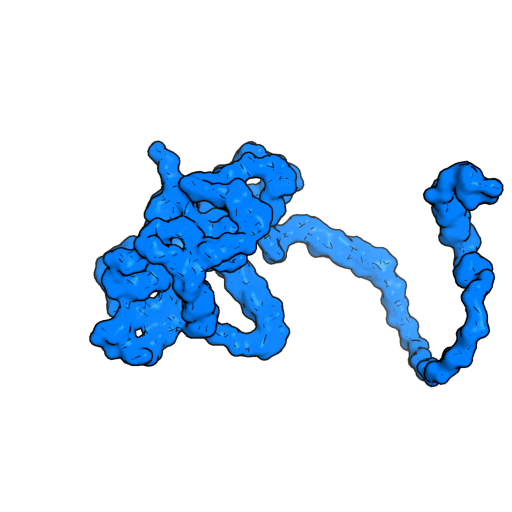1 180 ? -6.892 -14.241 -24.788 1.00 79.56 180 GLU A N 1
ATOM 1427 C CA . GLU A 1 180 ? -7.692 -14.288 -26.011 1.00 79.56 180 GLU A CA 1
ATOM 1428 C C . GLU A 1 180 ? -7.008 -15.113 -27.102 1.00 79.56 180 GLU A C 1
ATOM 1430 O O . GLU A 1 180 ? -7.672 -15.916 -27.749 1.00 79.56 180 GLU A O 1
ATOM 1435 N N . LEU A 1 181 ? -5.687 -14.990 -27.272 1.00 80.88 181 LEU A N 1
ATOM 1436 C CA . LEU A 1 181 ? -4.913 -15.823 -28.194 1.00 80.88 181 LEU A CA 1
ATOM 1437 C C . LEU A 1 181 ? -4.958 -17.302 -27.794 1.00 80.88 181 LEU A C 1
ATOM 1439 O O . LEU A 1 181 ? -5.240 -18.142 -28.645 1.00 80.88 181 LEU A O 1
ATOM 1443 N N . ILE A 1 182 ? -4.747 -17.625 -26.513 1.00 77.19 182 ILE A N 1
ATOM 1444 C CA . ILE A 1 182 ? -4.882 -18.994 -25.998 1.00 77.19 182 ILE A CA 1
ATOM 1445 C C . ILE A 1 182 ? -6.301 -19.502 -26.234 1.00 77.19 182 ILE A C 1
ATOM 1447 O O . ILE A 1 182 ? -6.460 -20.619 -26.704 1.00 77.19 182 ILE A O 1
ATOM 1451 N N . LEU A 1 183 ? -7.334 -18.719 -25.923 1.00 78.38 183 LEU A N 1
ATOM 1452 C CA . LEU A 1 183 ? -8.733 -19.120 -26.079 1.00 78.38 183 LEU A CA 1
ATOM 1453 C C . LEU A 1 183 ? -9.136 -19.261 -27.554 1.00 78.38 183 LEU A C 1
ATOM 1455 O O . LEU A 1 183 ? -9.929 -20.135 -27.886 1.00 78.38 183 LEU A O 1
ATOM 1459 N N . ALA A 1 184 ? -8.577 -18.444 -28.446 1.00 77.50 184 ALA A N 1
ATOM 1460 C CA . ALA A 1 184 ? -8.808 -18.529 -29.884 1.00 77.50 184 ALA A CA 1
ATOM 1461 C C . ALA A 1 184 ? -8.110 -19.743 -30.520 1.00 77.50 184 ALA A C 1
ATOM 1463 O O . ALA A 1 184 ? -8.655 -20.340 -31.453 1.00 77.50 184 ALA A O 1
ATOM 1464 N N . ASP A 1 185 ? -6.931 -20.115 -30.013 1.00 73.81 185 ASP A N 1
ATOM 1465 C CA . ASP A 1 185 ? -6.204 -21.327 -30.412 1.00 73.81 185 ASP A CA 1
ATOM 1466 C C . ASP A 1 185 ? -6.837 -22.584 -29.784 1.00 73.81 185 ASP A C 1
ATOM 1468 O O . ASP A 1 185 ? -6.985 -23.630 -30.419 1.00 73.81 185 ASP A O 1
ATOM 1472 N N . SER A 1 186 ? -7.371 -22.430 -28.570 1.00 58.16 186 SER A N 1
ATOM 1473 C CA . SER A 1 186 ? -8.257 -23.372 -27.889 1.00 58.16 186 SER A CA 1
ATOM 1474 C C . SER A 1 186 ? -9.648 -23.351 -28.520 1.00 58.16 186 SER A C 1
ATOM 1476 O O . SER A 1 186 ? -10.652 -23.080 -27.862 1.00 58.16 186 SER A O 1
ATOM 1478 N N . LYS A 1 187 ? -9.759 -23.781 -29.779 1.00 55.38 187 LYS A N 1
ATOM 1479 C CA . LYS A 1 187 ? -10.963 -24.499 -30.210 1.00 55.38 187 LYS A CA 1
ATOM 1480 C C . LYS A 1 187 ? -11.046 -25.815 -29.430 1.00 55.38 187 LYS A C 1
ATOM 1482 O O . LYS A 1 187 ? -10.929 -26.893 -30.007 1.00 55.38 187 LYS A O 1
ATOM 1487 N N . LEU A 1 188 ? -11.260 -25.729 -28.117 1.00 51.09 188 LEU A N 1
ATOM 1488 C CA . LEU A 1 188 ? -11.942 -26.760 -27.362 1.00 51.09 188 LEU A CA 1
ATOM 1489 C C . LEU A 1 188 ? -13.312 -26.840 -28.021 1.00 51.09 188 LEU A C 1
ATOM 1491 O O . LEU A 1 188 ? -14.220 -26.071 -27.718 1.00 51.09 188 LEU A O 1
ATOM 1495 N N . GLN A 1 189 ? -13.411 -27.704 -29.031 1.00 44.81 189 GLN A N 1
ATOM 1496 C CA . GLN A 1 189 ? -14.693 -28.214 -29.451 1.00 44.81 189 GLN A CA 1
ATOM 1497 C C . GLN A 1 189 ? -15.360 -28.664 -28.159 1.00 44.81 189 GLN A C 1
ATOM 1499 O O . GLN A 1 189 ? -14.834 -29.531 -27.462 1.00 44.81 189 GLN A O 1
ATOM 1504 N N . GLU A 1 190 ? -16.479 -28.036 -27.818 1.00 46.47 190 GLU A N 1
ATOM 1505 C CA . GLU A 1 190 ? -17.493 -28.691 -27.016 1.00 46.47 190 GLU A CA 1
ATOM 1506 C C . GLU A 1 190 ? -17.854 -29.967 -27.784 1.00 46.47 190 GLU A C 1
ATOM 1508 O O . GLU A 1 190 ? -18.741 -29.989 -28.635 1.00 46.47 190 GLU A O 1
ATOM 1513 N N . SER A 1 191 ? -17.080 -31.032 -27.581 1.00 41.12 191 SER A N 1
ATOM 1514 C CA . SER A 1 191 ? -17.561 -32.363 -27.851 1.00 41.12 191 SER A CA 1
ATOM 1515 C C . SER A 1 191 ? -18.585 -32.622 -26.760 1.00 41.12 191 SER A C 1
ATOM 1517 O O . SER A 1 191 ? -18.257 -32.969 -25.626 1.00 41.12 191 SER A O 1
ATOM 1519 N N . ASP A 1 192 ? -19.851 -32.434 -27.123 1.00 42.12 192 ASP A N 1
ATOM 1520 C CA . ASP A 1 192 ? -20.968 -33.179 -26.553 1.00 42.12 192 ASP A CA 1
ATOM 1521 C C . ASP A 1 192 ? -20.708 -34.681 -26.780 1.00 42.12 192 ASP A C 1
ATOM 1523 O O . ASP A 1 192 ? -21.353 -35.351 -27.582 1.00 42.12 192 ASP A O 1
ATOM 1527 N N . GLU A 1 193 ? -19.717 -35.235 -26.093 1.00 39.38 193 GLU A N 1
ATOM 1528 C CA . GLU A 1 193 ? -19.561 -36.665 -25.926 1.00 39.38 193 GLU A CA 1
ATOM 1529 C C . GLU A 1 193 ? -19.563 -36.937 -24.432 1.00 39.38 193 GLU A C 1
ATOM 1531 O O . GLU A 1 193 ? -18.600 -36.717 -23.698 1.00 39.38 193 GLU A O 1
ATOM 1536 N N . SER A 1 194 ? -20.716 -37.415 -23.977 1.00 44.72 194 SER A N 1
ATOM 1537 C CA . SER A 1 194 ? -20.897 -38.034 -22.679 1.00 44.72 194 SER A CA 1
ATOM 1538 C C . SER A 1 194 ? -19.923 -39.208 -22.530 1.00 44.72 194 SER A C 1
ATOM 1540 O O . SER A 1 194 ? -20.261 -40.352 -22.836 1.00 44.72 194 SER A O 1
ATOM 1542 N N . PHE A 1 195 ? -18.716 -38.953 -22.035 1.00 30.83 195 PHE A N 1
ATOM 1543 C CA . PHE A 1 195 ? -17.807 -40.012 -21.621 1.00 30.83 195 PHE A CA 1
ATOM 1544 C C . PHE A 1 195 ? -18.189 -40.477 -20.218 1.00 30.83 195 PHE A C 1
ATOM 1546 O O . PHE A 1 195 ? -17.599 -40.107 -19.206 1.00 30.83 195 PHE A O 1
ATOM 1553 N N . ALA A 1 196 ? -19.200 -41.341 -20.163 1.00 42.59 196 ALA A N 1
ATOM 1554 C CA . ALA A 1 196 ? -19.311 -42.285 -19.069 1.00 42.59 196 ALA A CA 1
ATOM 1555 C C . ALA A 1 196 ? -18.175 -43.305 -19.223 1.00 42.59 196 ALA A C 1
ATOM 1557 O O . ALA A 1 196 ? -18.283 -44.243 -20.010 1.00 42.59 196 ALA A O 1
ATOM 1558 N N . VAL A 1 197 ? -17.083 -43.135 -18.478 1.00 33.88 197 VAL A N 1
ATOM 1559 C CA . VAL A 1 197 ? -16.053 -44.172 -18.358 1.00 33.88 197 VAL A CA 1
ATOM 1560 C C . VAL A 1 197 ? -15.892 -44.526 -16.887 1.00 33.88 197 VAL A C 1
ATOM 1562 O O . VAL A 1 197 ? -15.412 -43.747 -16.068 1.00 33.88 197 VAL A O 1
ATOM 1565 N N . SER A 1 198 ? -16.366 -45.728 -16.558 1.00 38.00 198 SER A N 1
ATOM 1566 C CA . SER A 1 198 ? -16.080 -46.404 -15.293 1.00 38.00 198 SER A CA 1
ATOM 1567 C C . SER A 1 198 ? -14.593 -46.773 -15.223 1.00 38.00 198 SER A C 1
ATOM 1569 O O . SER A 1 198 ? -13.986 -47.035 -16.262 1.00 38.00 198 SER A O 1
ATOM 1571 N N . PRO A 1 199 ? -13.990 -46.846 -14.027 1.00 40.44 199 PRO A N 1
ATOM 1572 C CA . PRO A 1 199 ? -12.563 -47.084 -13.905 1.00 40.44 199 PRO A CA 1
ATOM 1573 C C . PRO A 1 199 ? -12.255 -48.572 -14.101 1.00 40.44 199 PRO A C 1
ATOM 1575 O O . PRO A 1 199 ? -12.655 -49.406 -13.289 1.00 40.44 199 PRO A O 1
ATOM 1578 N N . GLN A 1 200 ? -11.494 -48.911 -15.142 1.00 37.84 200 GLN A N 1
ATOM 1579 C CA . GLN A 1 200 ? -10.746 -50.166 -15.179 1.00 37.84 200 GLN A CA 1
ATOM 1580 C C . GLN A 1 200 ? -9.255 -49.875 -15.034 1.00 37.84 200 GLN A C 1
ATOM 1582 O O . GLN A 1 200 ? -8.655 -49.176 -15.845 1.00 37.84 200 GLN A O 1
ATOM 1587 N N . LYS A 1 201 ? -8.677 -50.439 -13.969 1.00 43.94 201 LYS A N 1
ATOM 1588 C CA . LYS A 1 201 ? -7.250 -50.743 -13.878 1.00 43.94 201 LYS A CA 1
ATOM 1589 C C . LYS A 1 201 ? -6.871 -51.654 -15.044 1.00 43.94 201 LYS A C 1
ATOM 1591 O O . LYS A 1 201 ? -7.527 -52.682 -15.198 1.00 43.94 201 LYS A O 1
ATOM 1596 N N . ASP A 1 202 ? -5.773 -51.355 -15.729 1.00 35.09 202 ASP A N 1
ATOM 1597 C CA . ASP A 1 202 ? -4.797 -52.409 -15.984 1.00 35.09 202 ASP A CA 1
ATOM 1598 C C . ASP A 1 202 ? -3.374 -51.872 -16.162 1.00 35.09 202 ASP A C 1
ATOM 1600 O O . ASP A 1 202 ? -3.134 -50.815 -16.746 1.00 35.09 202 ASP A O 1
ATOM 1604 N N . ASP A 1 203 ? -2.449 -52.630 -15.589 1.00 48.50 203 ASP A N 1
ATOM 1605 C CA . ASP A 1 203 ? -1.012 -52.431 -15.583 1.00 48.50 203 ASP A CA 1
ATOM 1606 C C . ASP A 1 203 ? -0.430 -52.844 -16.942 1.00 48.50 203 ASP A C 1
ATOM 1608 O O . ASP A 1 203 ? -0.490 -54.020 -17.284 1.00 48.50 203 ASP A O 1
ATOM 1612 N N . THR A 1 204 ? 0.197 -51.940 -17.706 1.00 43.12 204 THR A N 1
ATOM 1613 C CA . THR A 1 204 ? 1.452 -52.232 -18.441 1.00 43.12 204 THR A CA 1
ATOM 1614 C C . THR A 1 204 ? 2.019 -50.998 -19.148 1.00 43.12 204 THR A C 1
ATOM 1616 O O . THR A 1 204 ? 1.493 -50.461 -20.115 1.00 43.12 204 THR A O 1
ATOM 1619 N N . ASN A 1 205 ? 3.169 -50.572 -18.642 1.00 53.72 205 ASN A N 1
ATOM 1620 C CA . ASN A 1 205 ? 3.938 -49.404 -19.037 1.00 53.72 205 ASN A CA 1
ATOM 1621 C C . ASN A 1 205 ? 4.897 -49.705 -20.210 1.00 53.72 205 ASN A C 1
ATOM 1623 O O . ASN A 1 205 ? 6.093 -49.862 -19.960 1.00 53.72 205 ASN A O 1
ATOM 1627 N N . LYS A 1 206 ? 4.411 -49.831 -21.461 1.00 51.00 206 LYS A N 1
ATOM 1628 C CA . LYS A 1 206 ? 5.311 -49.948 -22.640 1.00 51.00 206 LYS A CA 1
ATOM 1629 C C . LYS A 1 206 ? 4.911 -49.264 -23.957 1.00 51.00 206 LYS A C 1
ATOM 1631 O O . LYS A 1 206 ? 5.783 -49.164 -24.809 1.00 51.00 206 LYS A O 1
ATOM 1636 N N . ASP A 1 207 ? 3.705 -48.719 -24.129 1.00 55.19 207 ASP A N 1
ATOM 1637 C CA . ASP A 1 207 ? 3.265 -48.240 -25.460 1.00 55.19 207 ASP A CA 1
ATOM 1638 C C . ASP A 1 207 ? 2.821 -46.766 -25.533 1.00 55.19 207 ASP A C 1
ATOM 1640 O O . ASP A 1 207 ? 2.151 -46.364 -26.480 1.00 55.19 207 ASP A O 1
ATOM 1644 N N . ALA A 1 208 ? 3.236 -45.921 -24.583 1.00 61.53 208 ALA A N 1
ATOM 1645 C CA . ALA A 1 208 ? 2.846 -44.503 -24.566 1.00 61.53 208 ALA A CA 1
ATOM 1646 C C . ALA A 1 208 ? 3.396 -43.683 -25.755 1.00 61.53 208 ALA A C 1
ATOM 1648 O O . ALA A 1 208 ? 2.783 -42.701 -26.163 1.00 61.53 208 ALA A O 1
ATOM 1649 N N . LEU A 1 209 ? 4.536 -44.082 -26.333 1.00 61.38 209 LEU A N 1
ATOM 1650 C CA . LEU A 1 209 ? 5.117 -43.400 -27.499 1.00 61.38 209 LEU A CA 1
ATOM 1651 C C . LEU A 1 209 ? 4.481 -43.849 -28.821 1.00 61.38 209 LEU A C 1
ATOM 1653 O O . LEU A 1 209 ? 4.393 -43.062 -29.759 1.00 61.38 209 LEU A O 1
ATOM 1657 N N . ASN A 1 210 ? 3.982 -45.086 -28.882 1.00 60.50 210 ASN A N 1
ATOM 1658 C CA . ASN A 1 210 ? 3.346 -45.641 -30.078 1.00 60.50 210 ASN A CA 1
ATOM 1659 C C . ASN A 1 210 ? 1.919 -45.111 -30.291 1.00 60.50 210 ASN A C 1
ATOM 1661 O O . ASN A 1 210 ? 1.377 -45.242 -31.386 1.00 60.50 210 ASN A O 1
ATOM 1665 N N . SER A 1 211 ? 1.310 -44.507 -29.266 1.00 66.75 211 SER A N 1
ATOM 1666 C CA . SER A 1 211 ? -0.006 -43.868 -29.367 1.00 66.75 211 SER A CA 1
ATOM 1667 C C . SER A 1 211 ? 0.044 -42.409 -29.829 1.00 66.75 211 SER A C 1
ATOM 1669 O O . SER A 1 211 ? -1.009 -41.789 -29.962 1.00 66.75 211 SER A O 1
ATOM 1671 N N . LEU A 1 212 ? 1.234 -41.833 -30.038 1.00 66.00 212 LEU A N 1
ATOM 1672 C CA . LEU A 1 212 ? 1.364 -40.428 -30.422 1.00 66.00 212 LEU A CA 1
ATOM 1673 C C . LEU A 1 212 ? 1.206 -40.237 -31.943 1.00 66.00 212 LEU A C 1
ATOM 1675 O O . LEU A 1 212 ? 1.780 -41.003 -32.723 1.00 66.00 212 LEU A O 1
ATOM 1679 N N . PRO A 1 213 ? 0.484 -39.188 -32.383 1.00 72.81 213 PRO A N 1
ATOM 1680 C CA . PRO A 1 213 ? 0.506 -38.724 -33.767 1.00 72.81 213 PRO A CA 1
ATOM 1681 C C . PRO A 1 213 ? 1.944 -38.512 -34.262 1.00 72.81 213 PRO A C 1
ATOM 1683 O O . PRO A 1 213 ? 2.783 -37.963 -33.544 1.00 72.81 213 PRO A O 1
ATOM 1686 N N . GLY A 1 214 ? 2.230 -38.927 -35.499 1.00 65.19 214 GLY A N 1
ATOM 1687 C CA . GLY A 1 214 ? 3.593 -38.938 -36.051 1.00 65.19 214 GLY A CA 1
ATOM 1688 C C . GLY A 1 214 ? 4.291 -37.572 -36.060 1.00 65.19 214 GLY A C 1
ATOM 1689 O O . GLY A 1 214 ? 5.516 -37.508 -35.962 1.00 65.19 214 GLY A O 1
ATOM 1690 N N . GLU A 1 215 ? 3.530 -36.478 -36.106 1.00 70.69 215 GLU A N 1
ATOM 1691 C CA . GLU A 1 215 ? 4.062 -35.112 -36.022 1.00 70.69 215 GLU A CA 1
ATOM 1692 C C . GLU A 1 215 ? 4.675 -34.809 -34.645 1.00 70.69 215 GLU A C 1
ATOM 1694 O O . GLU A 1 215 ? 5.776 -34.264 -34.564 1.00 70.69 215 GLU A O 1
ATOM 1699 N N . LEU A 1 216 ? 4.017 -35.232 -33.560 1.00 69.31 216 LEU A N 1
ATOM 1700 C CA . LEU A 1 216 ? 4.520 -35.041 -32.194 1.00 69.31 216 LEU A CA 1
ATOM 1701 C C . LEU A 1 216 ? 5.745 -35.915 -31.926 1.00 69.31 216 LEU A C 1
ATOM 1703 O O . LEU A 1 216 ? 6.697 -35.477 -31.286 1.00 69.31 216 LEU A O 1
ATOM 1707 N N . MET A 1 217 ? 5.757 -37.123 -32.484 1.00 74.56 217 MET A N 1
ATOM 1708 C CA . MET A 1 217 ? 6.906 -38.023 -32.404 1.00 74.56 217 MET A CA 1
ATOM 1709 C C . MET A 1 217 ? 8.137 -37.434 -33.105 1.00 74.56 217 MET A C 1
ATOM 1711 O O . MET A 1 217 ? 9.249 -37.530 -32.592 1.00 74.56 217 MET A O 1
ATOM 1715 N N . SER A 1 218 ? 7.928 -36.772 -34.245 1.00 68.62 218 SER A N 1
ATOM 1716 C CA . SER A 1 218 ? 9.003 -36.142 -35.016 1.00 68.62 218 SER A CA 1
ATOM 1717 C C . SER A 1 218 ? 9.589 -34.937 -34.275 1.00 68.62 218 SER A C 1
ATOM 1719 O O . SER A 1 218 ? 10.805 -34.830 -34.151 1.00 68.62 218 SER A O 1
ATOM 1721 N N . SER A 1 219 ? 8.737 -34.093 -33.683 1.00 72.38 219 SER A N 1
ATOM 1722 C CA . SER A 1 219 ? 9.175 -32.942 -32.879 1.00 72.38 219 SER A CA 1
ATOM 1723 C C . SER A 1 219 ? 9.910 -33.357 -31.594 1.00 72.38 219 SER A C 1
ATOM 1725 O O . SER A 1 219 ? 10.892 -32.724 -31.201 1.00 72.38 219 SER A O 1
ATOM 1727 N N . MET A 1 220 ? 9.498 -34.461 -30.961 1.00 74.50 220 MET A N 1
ATOM 1728 C CA . MET A 1 220 ? 10.217 -35.013 -29.808 1.00 74.50 220 MET A CA 1
ATOM 1729 C C . MET A 1 220 ? 11.604 -35.543 -30.191 1.00 74.50 220 MET A C 1
ATOM 1731 O O . MET A 1 220 ? 12.558 -35.309 -29.455 1.00 74.50 220 MET A O 1
ATOM 1735 N N . LEU A 1 221 ? 11.733 -36.217 -31.338 1.00 73.94 221 LEU A N 1
ATOM 1736 C CA . LEU A 1 221 ? 13.023 -36.719 -31.826 1.00 73.94 221 LEU A CA 1
ATOM 1737 C C . LEU A 1 221 ? 13.980 -35.587 -32.224 1.00 73.94 221 LEU A C 1
ATOM 1739 O O . LEU A 1 221 ? 15.177 -35.708 -31.999 1.00 73.94 221 LEU A O 1
ATOM 1743 N N . GLU A 1 222 ? 13.467 -34.475 -32.752 1.00 75.56 222 GLU A N 1
ATOM 1744 C CA . GLU A 1 222 ? 14.267 -33.275 -33.047 1.00 75.56 222 GLU A CA 1
ATOM 1745 C C . GLU A 1 222 ? 14.790 -32.564 -31.788 1.00 75.56 222 GLU A C 1
ATOM 1747 O O . GLU A 1 222 ? 15.749 -31.799 -31.865 1.00 75.56 222 GLU A O 1
ATOM 1752 N N . SER A 1 223 ? 14.177 -32.827 -30.633 1.00 72.81 223 SER A N 1
ATOM 1753 C CA . SER A 1 223 ? 14.516 -32.198 -29.351 1.00 72.81 223 SER A CA 1
ATOM 1754 C C . SER A 1 223 ? 15.485 -33.030 -28.500 1.00 72.81 223 SER A C 1
ATOM 1756 O O . SER A 1 223 ? 15.837 -32.615 -27.396 1.00 72.81 223 SER A O 1
ATOM 1758 N N . LEU A 1 224 ? 15.886 -34.213 -28.975 1.00 76.50 224 LEU A N 1
ATOM 1759 C CA . LEU A 1 224 ? 16.820 -35.102 -28.289 1.00 76.50 224 LEU A CA 1
ATOM 1760 C C . LEU A 1 224 ? 18.225 -34.958 -28.884 1.00 76.50 224 LEU A C 1
ATOM 1762 O O . LEU A 1 224 ? 18.403 -34.939 -30.100 1.00 76.50 224 LEU A O 1
ATOM 1766 N N . ASP A 1 225 ? 19.235 -34.892 -28.017 1.00 68.25 225 ASP A N 1
ATOM 1767 C CA . ASP A 1 225 ? 20.632 -34.883 -28.448 1.00 68.25 225 ASP A CA 1
ATOM 1768 C C . ASP A 1 225 ? 20.997 -36.203 -29.148 1.00 68.25 225 ASP A C 1
ATOM 1770 O O . ASP A 1 225 ? 20.459 -37.264 -28.828 1.00 68.25 225 ASP A O 1
ATOM 1774 N N . TYR A 1 226 ? 21.952 -36.152 -30.083 1.00 61.66 226 TYR A N 1
ATOM 1775 C CA . TYR A 1 226 ? 22.359 -37.297 -30.917 1.00 61.66 226 TYR A CA 1
ATOM 1776 C C . TYR A 1 226 ? 22.722 -38.555 -30.104 1.00 61.66 226 TYR A C 1
ATOM 1778 O O . TYR A 1 226 ? 22.432 -39.668 -30.537 1.00 61.66 226 TYR A O 1
ATOM 1786 N N . ASP A 1 227 ? 23.289 -38.376 -28.907 1.00 64.62 227 ASP A N 1
ATOM 1787 C CA . ASP A 1 227 ? 23.671 -39.459 -27.987 1.00 64.62 227 ASP A CA 1
ATOM 1788 C C . ASP A 1 227 ? 22.474 -40.113 -27.270 1.00 64.62 227 ASP A C 1
ATOM 1790 O O . ASP A 1 227 ? 22.623 -41.139 -26.616 1.00 64.62 227 ASP A O 1
ATOM 1794 N N . SER A 1 228 ? 21.283 -39.516 -27.361 1.00 59.31 228 SER A N 1
ATOM 1795 C CA . SER A 1 228 ? 20.032 -40.065 -26.815 1.00 59.31 228 SER A CA 1
ATOM 1796 C C . SER A 1 228 ? 19.190 -40.789 -27.871 1.00 59.31 228 SER A C 1
ATOM 1798 O O . SER A 1 228 ? 18.189 -41.417 -27.529 1.00 59.31 228 SER A O 1
ATOM 1800 N N . ILE A 1 229 ? 19.577 -40.692 -29.148 1.00 58.12 229 ILE A N 1
ATOM 1801 C CA . ILE A 1 229 ? 18.881 -41.298 -30.294 1.00 58.12 229 ILE A CA 1
ATOM 1802 C C . ILE A 1 229 ? 19.544 -42.630 -30.712 1.00 58.12 229 ILE A C 1
ATOM 1804 O O . ILE A 1 229 ? 18.880 -43.460 -31.339 1.00 58.12 229 ILE A O 1
ATOM 1808 N N . PHE A 1 230 ? 20.813 -42.861 -30.340 1.00 44.69 230 PHE A N 1
ATOM 1809 C CA . PHE A 1 230 ? 21.612 -44.046 -30.699 1.00 44.69 230 PHE A CA 1
ATOM 1810 C C . PHE A 1 230 ? 22.150 -44.824 -29.496 1.00 44.69 230 PHE A C 1
ATOM 1812 O O . PHE A 1 230 ? 22.710 -44.194 -28.576 1.00 44.69 230 PHE A O 1
#

pLDDT: mean 80.41, std 16.76, range [30.83, 97.56]

Foldseek 3Di:
DDFFFFAAQQQLHTQADDDCVPEDCVQDDCVQLVLSQQKWKWFFFAPPPDPDTFIDTPARWGDDGQQKIAHPDDDVVCCVRQNVDRIDGALAPPGRGQHIGMHGPLSVVVVPVVCPPDDDGSRNVCVVSSVQRDYGHDRYGVDCSDPSVVQDDSHGNDDYPVSVSSGRPVDRPCPVVVVVVVVVVPPPPPPPDPPPDDDDDDDDPDCPLVPDDVVVNVVVVVVDDPVVVD

Radius of gyration: 25.79 Å; chains: 1; bounding box: 45×70×61 Å

Secondary structure (DSSP, 8-state):
-PPPP-B-TTT-SBSS----TTS-TTT--HHHHGGGG-EEEEEE--TTT-TTPPEEEEEEEEE-STTEEEESS--HHHHHHH-S-SSEETTBSSSSSPPPEEEEHHHHHHHHHHHTTS---HHHHHHHHHTTSPSSB-SS-S---THHHHH-SSS----TT-GGGTS-SS--TTHHHHHHHHHHH--------------------S-TTTTS-HHHHHHHHHTS-HHHH-

Organism: NCBI:txid1237068

Sequence (230 aa):
MSSNDAYCAICGAPAHDIDIDSYDTSRVSDESAAWLDRVNILAKASQRRQRDAEAFFTGPVNYRDYNWYEPVAANMQLEEQLGSDSELRVYDWTEPHDVLVPLHDDCYDLLKKVAAPRNITLDVIYETLRSHCPDGVALALDYDYGDASTCQGEHWKRIGGMEYLVASPTNIPRVEEFMELILADSKLQESDESFAVSPQKDDTNKDALNSLPGELMSSMLESLDYDSIF